Protein AF-A0A3N4V236-F1 (afdb_monomer_lite)

pLDDT: mean 78.36, std 17.35, range [35.84, 97.94]

Foldseek 3Di:
DPDQAFDFLLRVQLVQLQQQFQFRDSLLSSLLSQQLLQLLQLLAAKEFPLCLDDVVRCCVVPVPDDPVRDDRIDGFHAAAEEEAAPLQRNVSSLVSSVLLLVLLCVVPVVLVLSSQQEDEEEACLLQLVQQPDDDPVVVVVNCPPQPVVNVVCLVVSSHHYDYYDYPVSCLVRLLVCLQRDPSVLRHQYRYDPDPTGDGNPHHPDHDDPVSSVVSNVSSCSSPVPHYDYAAEDPLLSVVLVVVLVVQQVVQVPQHRPPNRSSLSVQLVSSLQSSQCSHPVRHRYRDNVSSVSSSVSSVVVVVSSCSSSVVDDD

Radius of gyration: 18.9 Å; chains: 1; bounding box: 52×41×45 Å

Structure (mmCIF, N/CA/C/O backbone):
data_AF-A0A3N4V236-F1
#
_entry.id   AF-A0A3N4V236-F1
#
loop_
_atom_site.group_PDB
_atom_site.id
_atom_site.type_symbol
_atom_site.label_atom_id
_atom_site.label_alt_id
_atom_site.label_comp_id
_atom_site.label_asym_id
_atom_site.label_entity_id
_atom_site.label_seq_id
_atom_site.pdbx_PDB_ins_code
_atom_site.Cartn_x
_atom_site.Cartn_y
_atom_site.Cartn_z
_atom_site.occupancy
_atom_site.B_iso_or_equiv
_atom_site.auth_seq_id
_atom_site.auth_comp_id
_atom_site.auth_asym_id
_atom_site.auth_atom_id
_atom_site.pdbx_PDB_model_num
ATOM 1 N N . MET A 1 1 ? -3.306 -7.776 -21.537 1.00 42.09 1 MET A N 1
ATOM 2 C CA . MET A 1 1 ? -3.467 -8.014 -20.085 1.00 42.09 1 MET A CA 1
ATOM 3 C C . MET A 1 1 ? -4.823 -7.475 -19.676 1.00 42.09 1 MET A C 1
ATOM 5 O O . MET A 1 1 ? -5.144 -6.369 -20.093 1.00 42.09 1 MET A O 1
ATOM 9 N N . ASN A 1 2 ? -5.623 -8.254 -18.942 1.00 44.12 2 ASN A N 1
ATOM 10 C CA . ASN A 1 2 ? -6.895 -7.775 -18.392 1.00 44.12 2 ASN A CA 1
ATOM 11 C C . ASN A 1 2 ? -6.640 -6.591 -17.450 1.00 44.12 2 ASN A C 1
ATOM 13 O O . ASN A 1 2 ? -5.588 -6.527 -16.811 1.00 44.12 2 ASN A O 1
ATOM 17 N N . ALA A 1 3 ? -7.581 -5.650 -17.380 1.00 63.75 3 ALA A N 1
ATOM 18 C CA . ALA A 1 3 ? -7.504 -4.555 -16.426 1.00 63.75 3 ALA A CA 1
ATOM 19 C C . ALA A 1 3 ? -7.540 -5.134 -15.001 1.00 63.75 3 ALA A C 1
ATOM 21 O O . ALA A 1 3 ? -8.507 -5.786 -14.610 1.00 63.75 3 ALA A O 1
ATOM 22 N N . ILE A 1 4 ? -6.450 -4.951 -14.254 1.00 74.69 4 ILE A N 1
ATOM 23 C CA . ILE A 1 4 ? -6.399 -5.280 -12.829 1.00 74.69 4 ILE A CA 1
ATOM 24 C C . ILE A 1 4 ? -7.215 -4.205 -12.110 1.00 74.69 4 ILE A C 1
ATOM 26 O O . ILE A 1 4 ? -6.973 -3.014 -12.306 1.00 74.69 4 ILE A O 1
ATOM 30 N N . HIS A 1 5 ? -8.180 -4.628 -11.298 1.00 85.88 5 HIS A N 1
ATOM 31 C CA . HIS A 1 5 ? -9.000 -3.744 -10.477 1.00 85.88 5 HIS A CA 1
ATOM 32 C C . HIS A 1 5 ? -8.836 -4.134 -9.011 1.00 85.88 5 HIS A C 1
ATOM 34 O O . HIS A 1 5 ? -9.089 -5.281 -8.639 1.00 85.88 5 HIS A O 1
ATOM 40 N N . LEU A 1 6 ? -8.412 -3.180 -8.181 1.00 91.50 6 LEU A N 1
ATOM 41 C CA . LEU A 1 6 ? -8.394 -3.360 -6.733 1.00 91.50 6 LEU A CA 1
ATOM 42 C C . LEU A 1 6 ? -9.833 -3.285 -6.201 1.00 91.50 6 LEU A C 1
ATOM 44 O O . LEU A 1 6 ? -10.579 -2.403 -6.628 1.00 91.50 6 LEU A O 1
ATOM 48 N N . PRO A 1 7 ? -10.251 -4.181 -5.296 1.00 94.81 7 PRO A N 1
ATOM 49 C CA . PRO A 1 7 ? -11.568 -4.106 -4.686 1.00 94.81 7 PRO A CA 1
ATOM 50 C C . PRO A 1 7 ? -11.545 -3.244 -3.408 1.00 94.81 7 PRO A C 1
ATOM 52 O O . PRO A 1 7 ? -10.484 -2.869 -2.902 1.00 94.81 7 PRO A O 1
ATOM 55 N N . GLY A 1 8 ? -12.731 -2.941 -2.874 1.00 95.31 8 GLY A N 1
ATOM 56 C CA . GLY A 1 8 ? -12.893 -2.215 -1.610 1.00 95.31 8 GLY A CA 1
ATOM 57 C C . GLY A 1 8 ? -12.296 -0.806 -1.625 1.00 95.31 8 GLY A C 1
ATOM 58 O O . GLY A 1 8 ? -12.213 -0.153 -2.667 1.00 95.31 8 GLY A O 1
ATOM 59 N N . LEU A 1 9 ? -11.844 -0.350 -0.455 1.00 97.25 9 LEU A N 1
ATOM 60 C CA . LEU A 1 9 ? -11.290 0.994 -0.283 1.00 97.25 9 LEU A CA 1
ATOM 61 C C . LEU A 1 9 ? -10.054 1.243 -1.164 1.00 97.25 9 LEU A C 1
ATOM 63 O O . LEU A 1 9 ? -9.881 2.344 -1.677 1.00 97.25 9 LEU A O 1
ATOM 67 N N . ALA A 1 10 ? -9.226 0.221 -1.401 1.00 96.69 10 ALA A N 1
ATOM 68 C CA . ALA A 1 10 ? -8.082 0.331 -2.306 1.00 96.69 10 ALA A CA 1
ATOM 69 C C . ALA A 1 10 ? -8.522 0.669 -3.745 1.00 96.69 10 ALA A C 1
ATOM 71 O O . ALA A 1 10 ? -7.902 1.501 -4.407 1.00 96.69 10 ALA A O 1
ATOM 72 N N . GLY A 1 11 ? -9.622 0.066 -4.207 1.00 96.25 11 GLY A N 1
ATOM 73 C CA . GLY A 1 11 ? -10.244 0.370 -5.496 1.00 96.25 11 GLY A CA 1
ATOM 74 C C . GLY A 1 11 ? -10.804 1.782 -5.582 1.00 96.25 11 GLY A C 1
ATOM 75 O O . GLY A 1 11 ? -10.583 2.469 -6.574 1.00 96.25 11 GLY A O 1
ATOM 76 N N . GLU A 1 12 ? -11.479 2.238 -4.531 1.00 96.75 12 GLU A N 1
ATOM 77 C CA . GLU A 1 12 ? -12.054 3.587 -4.467 1.00 96.75 12 GLU A CA 1
ATOM 78 C C . GLU A 1 12 ? -10.978 4.675 -4.472 1.00 96.75 12 GLU A C 1
ATOM 80 O O . GLU A 1 12 ? -11.109 5.670 -5.186 1.00 96.75 12 GLU A O 1
ATOM 85 N N . ILE A 1 13 ? -9.883 4.466 -3.734 1.00 97.38 13 ILE A N 1
ATOM 86 C CA . ILE A 1 13 ? -8.719 5.357 -3.776 1.00 97.38 13 ILE A CA 1
ATOM 87 C C . ILE A 1 13 ? -8.121 5.353 -5.185 1.00 97.38 13 ILE A C 1
ATOM 89 O O . ILE A 1 13 ? -7.904 6.419 -5.754 1.00 97.38 13 ILE A O 1
ATOM 93 N N . ALA A 1 14 ? -7.883 4.177 -5.776 1.00 96.25 14 ALA A N 1
ATOM 94 C CA . ALA A 1 14 ? -7.308 4.076 -7.116 1.00 96.25 14 ALA A CA 1
ATOM 95 C C . ALA A 1 14 ? -8.196 4.750 -8.172 1.00 96.25 14 ALA A C 1
ATOM 97 O O . ALA A 1 14 ? -7.694 5.449 -9.049 1.00 96.25 14 ALA A O 1
ATOM 98 N N . GLN A 1 15 ? -9.515 4.591 -8.078 1.00 95.00 15 GLN A N 1
ATOM 99 C CA . GLN A 1 15 ? -10.456 5.268 -8.960 1.00 95.00 15 GLN A CA 1
ATOM 100 C C . GLN A 1 15 ? -10.362 6.787 -8.799 1.00 95.00 15 GLN A C 1
ATOM 102 O O . GLN A 1 15 ? -10.192 7.488 -9.796 1.00 95.00 15 GLN A O 1
ATOM 107 N N . HIS A 1 16 ? -10.400 7.288 -7.562 1.00 95.38 16 HIS A N 1
ATOM 108 C CA . HIS A 1 16 ? -10.267 8.716 -7.295 1.00 95.38 16 HIS A CA 1
ATOM 109 C C . HIS A 1 16 ? -8.956 9.274 -7.865 1.00 95.38 16 HIS A C 1
ATOM 111 O O . HIS A 1 16 ? -8.977 10.235 -8.628 1.00 95.38 16 HIS A O 1
ATOM 117 N N . LEU A 1 17 ? -7.821 8.638 -7.565 1.00 95.38 17 LEU A N 1
ATOM 118 C CA . LEU A 1 17 ? -6.510 9.047 -8.077 1.00 95.38 17 LEU A CA 1
ATOM 119 C C . LEU A 1 17 ? -6.478 9.061 -9.611 1.00 95.38 17 LEU A C 1
ATOM 121 O O . LEU A 1 17 ? -5.956 9.998 -10.214 1.00 95.38 17 LEU A O 1
ATOM 125 N N . ASN A 1 18 ? -7.072 8.051 -10.249 1.00 93.44 18 ASN A N 1
ATOM 126 C CA . ASN A 1 18 ? -7.134 7.969 -11.702 1.00 93.44 18 ASN A CA 1
ATOM 127 C C . ASN A 1 18 ? -7.985 9.083 -12.325 1.00 93.44 18 ASN A C 1
ATOM 129 O O . ASN A 1 18 ? -7.644 9.548 -13.405 1.00 93.44 18 ASN A O 1
ATOM 133 N N . GLU A 1 19 ? -9.075 9.493 -11.676 1.00 92.19 19 GLU A N 1
ATOM 134 C CA . GLU A 1 19 ? -9.965 10.567 -12.141 1.00 92.19 19 GLU A CA 1
ATOM 135 C C . GLU A 1 19 ? -9.367 11.964 -11.919 1.00 92.19 19 GLU A C 1
ATOM 137 O O . GLU A 1 19 ? -9.602 12.865 -12.726 1.00 92.19 19 GLU A O 1
ATOM 142 N N . GLN A 1 20 ? -8.580 12.150 -10.852 1.00 91.06 20 GLN A N 1
ATOM 143 C CA . GLN A 1 20 ? -7.999 13.454 -10.514 1.00 91.06 20 GLN A CA 1
ATOM 144 C C . GLN A 1 20 ? -6.665 13.745 -11.192 1.00 91.06 20 GLN A C 1
ATOM 146 O O . GLN A 1 20 ? -6.314 14.917 -11.351 1.00 91.06 20 GLN A O 1
ATOM 151 N N . ALA A 1 21 ? -5.930 12.719 -11.622 1.00 90.50 21 ALA A N 1
ATOM 152 C CA . ALA A 1 21 ? -4.709 12.926 -12.386 1.00 90.50 21 ALA A CA 1
ATOM 153 C C . ALA A 1 21 ? -5.009 13.657 -13.712 1.00 90.50 21 ALA A C 1
ATOM 155 O O . ALA A 1 21 ? -6.036 13.404 -14.339 1.00 90.50 21 ALA A O 1
ATOM 156 N N . PRO A 1 22 ? -4.112 14.516 -14.229 1.00 89.06 22 PRO A N 1
ATOM 157 C CA . PRO A 1 22 ? -4.304 15.148 -15.541 1.00 89.06 22 PRO A CA 1
ATOM 158 C C . PRO A 1 22 ? -4.458 14.148 -16.697 1.00 89.06 22 PRO A C 1
ATOM 160 O O . PRO A 1 22 ? -5.093 14.443 -17.713 1.00 89.06 22 PRO A O 1
ATOM 163 N N . VAL A 1 23 ? -3.854 12.967 -16.548 1.00 88.69 23 VAL A N 1
ATOM 164 C CA . VAL A 1 23 ? -3.879 11.866 -17.511 1.00 88.69 23 VAL A CA 1
ATOM 165 C C . VAL A 1 23 ? -4.268 10.597 -16.767 1.00 88.69 23 VAL A C 1
ATOM 167 O O . VAL A 1 23 ? -3.614 10.239 -15.788 1.00 88.69 23 VAL A O 1
ATOM 170 N N . ALA A 1 24 ? -5.315 9.925 -17.242 1.00 85.44 24 ALA A N 1
ATOM 171 C CA . ALA A 1 24 ? -5.809 8.696 -16.646 1.00 85.44 24 ALA A CA 1
ATOM 172 C C . ALA A 1 24 ? -4.824 7.547 -16.890 1.00 85.44 24 ALA A C 1
ATOM 174 O O . ALA A 1 24 ? -4.635 7.102 -18.023 1.00 85.44 24 ALA A O 1
ATOM 175 N N . THR A 1 25 ? -4.234 7.030 -15.817 1.00 90.12 25 THR A N 1
ATOM 176 C CA . THR A 1 25 ? -3.355 5.861 -15.861 1.00 90.12 25 THR A CA 1
ATOM 177 C C . THR A 1 25 ? -3.742 4.912 -14.725 1.00 90.12 25 THR A C 1
ATOM 179 O O . THR A 1 25 ? -3.126 4.953 -13.654 1.00 90.12 25 THR A O 1
ATOM 182 N N . PRO A 1 26 ? -4.736 4.020 -14.934 1.00 90.06 26 PRO A N 1
ATOM 183 C CA . PRO A 1 26 ? -5.309 3.200 -13.862 1.00 90.06 26 PRO A CA 1
ATOM 184 C C . PRO A 1 26 ? -4.265 2.380 -13.103 1.00 90.06 26 PRO A C 1
ATOM 186 O O . PRO A 1 26 ? -4.339 2.225 -11.888 1.00 90.06 26 PRO A O 1
ATOM 189 N N . ARG A 1 27 ? -3.238 1.904 -13.816 1.00 88.81 27 ARG A N 1
ATOM 190 C CA . ARG A 1 27 ? -2.145 1.129 -13.228 1.00 88.81 27 ARG A CA 1
ATOM 191 C C . ARG A 1 27 ? -1.329 1.935 -12.218 1.00 88.81 27 ARG A C 1
ATOM 193 O O . ARG A 1 27 ? -1.063 1.434 -11.134 1.00 88.81 27 ARG A O 1
ATOM 200 N N . MET A 1 28 ? -1.004 3.186 -12.537 1.00 90.50 28 MET A N 1
ATOM 201 C CA . MET A 1 28 ? -0.286 4.085 -11.623 1.00 90.50 28 MET A CA 1
ATOM 202 C C . MET A 1 28 ? -1.146 4.452 -10.417 1.00 90.50 28 MET A C 1
ATOM 204 O O . MET A 1 28 ? -0.660 4.472 -9.289 1.00 90.50 28 MET A O 1
ATOM 208 N N . ALA A 1 29 ? -2.441 4.669 -10.649 1.00 94.00 29 ALA A N 1
ATOM 209 C CA . ALA A 1 29 ? -3.393 4.979 -9.594 1.00 94.00 29 ALA A CA 1
ATOM 210 C C . ALA A 1 29 ? -3.533 3.845 -8.566 1.00 94.00 29 ALA A C 1
ATOM 212 O O . ALA A 1 29 ? -3.605 4.114 -7.369 1.00 94.00 29 ALA A O 1
ATOM 213 N N . MET A 1 30 ? -3.478 2.580 -9.001 1.00 94.19 30 MET A N 1
ATOM 214 C CA . MET A 1 30 ? -3.391 1.438 -8.081 1.00 94.19 30 MET A CA 1
ATOM 215 C C . MET A 1 30 ? -2.129 1.484 -7.212 1.00 94.19 30 MET A C 1
ATOM 217 O O . MET A 1 30 ? -2.208 1.219 -6.016 1.00 94.19 30 MET A O 1
ATOM 221 N N . GLY A 1 31 ? -0.979 1.846 -7.789 1.00 93.75 31 GLY A N 1
ATOM 222 C CA . GLY A 1 31 ? 0.267 1.998 -7.036 1.00 93.75 31 GLY A CA 1
ATOM 223 C C . GLY A 1 31 ? 0.167 3.075 -5.952 1.00 93.75 31 GLY A C 1
ATOM 224 O O . GLY A 1 31 ? 0.498 2.817 -4.796 1.00 93.75 31 GLY A O 1
ATOM 225 N N . GLY A 1 32 ? -0.378 4.246 -6.294 1.00 95.31 32 GLY A N 1
ATOM 226 C CA . GLY A 1 32 ? -0.643 5.310 -5.319 1.00 95.31 32 GLY A CA 1
ATOM 227 C C . GLY A 1 32 ? -1.610 4.875 -4.211 1.00 95.31 32 GLY A C 1
ATOM 228 O O . GLY A 1 32 ? -1.369 5.153 -3.036 1.00 95.31 32 GLY A O 1
ATOM 229 N N . ALA A 1 33 ? -2.661 4.128 -4.562 1.00 96.88 33 ALA A N 1
ATOM 230 C CA . ALA A 1 33 ? -3.620 3.598 -3.596 1.00 96.88 33 ALA A CA 1
ATOM 231 C C . ALA A 1 33 ? -2.988 2.607 -2.610 1.00 96.88 33 ALA A C 1
ATOM 233 O O . ALA A 1 33 ? -3.259 2.684 -1.413 1.00 96.88 33 ALA A O 1
ATOM 234 N N . ILE A 1 34 ? -2.128 1.706 -3.094 1.00 96.25 34 ILE A N 1
ATOM 235 C CA . ILE A 1 34 ? -1.416 0.731 -2.256 1.00 96.25 34 ILE A CA 1
ATOM 236 C C . ILE A 1 34 ? -0.458 1.427 -1.296 1.00 96.25 34 ILE A C 1
ATOM 238 O O . ILE A 1 34 ? -0.454 1.084 -0.117 1.00 96.25 34 ILE A O 1
ATOM 242 N N . ALA A 1 35 ? 0.309 2.413 -1.767 1.00 94.75 35 ALA A N 1
ATOM 243 C CA . ALA A 1 35 ? 1.239 3.149 -0.914 1.00 94.75 35 ALA A CA 1
ATOM 244 C C . ALA A 1 35 ? 0.503 3.916 0.198 1.00 94.75 35 ALA A C 1
ATOM 246 O O . ALA A 1 35 ? 0.858 3.808 1.373 1.00 94.75 35 ALA A O 1
ATOM 247 N N . LEU A 1 36 ? -0.568 4.638 -0.160 1.00 95.69 36 LEU A N 1
ATOM 248 C CA . LEU A 1 36 ? -1.389 5.377 0.800 1.00 95.69 36 LEU A CA 1
ATOM 249 C C . LEU A 1 36 ? -2.030 4.450 1.832 1.00 95.69 36 LEU A C 1
ATOM 251 O O . LEU A 1 36 ? -1.912 4.676 3.036 1.00 95.69 36 LEU A O 1
ATOM 255 N N . LEU A 1 37 ? -2.706 3.400 1.365 1.00 95.62 37 LEU A N 1
ATOM 256 C CA . LEU A 1 37 ? -3.402 2.483 2.254 1.00 95.62 37 LEU A CA 1
ATOM 257 C C . LEU A 1 37 ? -2.407 1.699 3.118 1.00 95.62 37 LEU A C 1
ATOM 259 O O . LEU A 1 37 ? -2.628 1.564 4.315 1.00 95.62 37 LEU A O 1
ATOM 263 N N . GLY A 1 38 ? -1.275 1.266 2.558 1.00 93.56 38 GLY A N 1
ATOM 264 C CA . GLY A 1 38 ? -0.200 0.598 3.292 1.00 93.56 38 GLY A CA 1
ATOM 265 C C . GLY A 1 38 ? 0.353 1.433 4.447 1.00 93.56 38 GLY A C 1
ATOM 266 O O . GLY A 1 38 ? 0.550 0.901 5.539 1.00 93.56 38 GLY A O 1
ATOM 267 N N . ALA A 1 39 ? 0.516 2.744 4.255 1.00 90.62 39 ALA A N 1
ATOM 268 C CA . ALA A 1 39 ? 0.963 3.644 5.317 1.00 90.62 39 ALA A CA 1
ATOM 269 C C . ALA A 1 39 ? -0.034 3.744 6.485 1.00 90.62 39 ALA A C 1
ATOM 271 O O . ALA A 1 39 ? 0.383 3.778 7.644 1.00 90.62 39 ALA A O 1
ATOM 272 N N . ILE A 1 40 ? -1.340 3.737 6.196 1.00 92.31 40 ILE A N 1
ATOM 273 C CA . ILE A 1 40 ? -2.400 3.732 7.218 1.00 92.31 40 ILE A CA 1
ATOM 274 C C . ILE A 1 40 ? -2.460 2.373 7.921 1.00 92.31 40 ILE A C 1
ATOM 276 O O . ILE A 1 40 ? -2.461 2.294 9.151 1.00 92.31 40 ILE A O 1
ATOM 280 N N . VAL A 1 41 ? -2.461 1.291 7.143 1.00 91.88 41 VAL A N 1
ATOM 281 C CA . VAL A 1 41 ? -2.628 -0.075 7.646 1.00 91.88 41 VAL A CA 1
ATOM 282 C C . VAL A 1 41 ? -1.443 -0.519 8.515 1.00 91.88 41 VAL A C 1
ATOM 284 O O . VAL A 1 41 ? -1.636 -1.190 9.529 1.00 91.88 41 VAL A O 1
ATOM 287 N N . GLY A 1 42 ? -0.220 -0.077 8.224 1.00 86.56 42 GLY A N 1
ATOM 288 C CA . GLY A 1 42 ? 0.951 -0.428 9.036 1.00 86.56 42 GLY A CA 1
ATOM 289 C C . GLY A 1 42 ? 0.906 0.040 10.495 1.00 86.56 42 GLY A C 1
ATOM 290 O O . GLY A 1 42 ? 1.699 -0.418 11.325 1.00 86.56 42 GLY A O 1
ATOM 291 N N . ALA A 1 43 ? -0.012 0.944 10.847 1.00 85.12 43 ALA A N 1
ATOM 292 C CA . ALA A 1 43 ? -0.224 1.365 12.228 1.00 85.12 43 ALA A CA 1
ATOM 293 C C . ALA A 1 43 ? -1.153 0.423 13.015 1.00 85.12 43 ALA A C 1
ATOM 295 O O . ALA A 1 43 ? -0.918 0.228 14.207 1.00 85.12 43 ALA A O 1
ATOM 296 N N . GLY A 1 44 ? -2.117 -0.235 12.365 1.00 90.19 44 GLY A N 1
ATOM 297 C CA . GLY A 1 44 ? -3.199 -0.965 13.043 1.00 90.19 44 GLY A CA 1
ATOM 298 C C . GLY A 1 44 ? -3.239 -2.475 12.857 1.00 90.19 44 GLY A C 1
ATOM 299 O O . GLY A 1 44 ? -3.860 -3.161 13.663 1.00 90.19 44 GLY A O 1
ATOM 300 N N . TRP A 1 45 ? -2.596 -3.005 11.819 1.00 94.06 45 TRP A N 1
ATOM 301 C CA . TRP A 1 45 ? -2.754 -4.406 11.432 1.00 94.06 45 TRP A CA 1
ATOM 302 C C . TRP A 1 45 ? -1.417 -5.118 11.295 1.00 94.06 45 TRP A C 1
ATOM 304 O O . TRP A 1 45 ? -0.381 -4.498 11.042 1.00 94.06 45 TRP A O 1
ATOM 314 N N . GLU A 1 46 ? -1.463 -6.435 11.460 1.00 92.62 46 GLU A N 1
ATOM 315 C CA . GLU A 1 46 ? -0.304 -7.315 11.365 1.00 92.62 46 GLU A CA 1
ATOM 316 C C . GLU A 1 46 ? -0.635 -8.562 10.548 1.00 92.62 46 GLU A C 1
ATOM 318 O O . GLU A 1 46 ? -1.777 -9.020 10.499 1.00 92.62 46 GLU A O 1
ATOM 323 N N . LEU A 1 47 ? 0.384 -9.112 9.901 1.00 89.94 47 LEU A N 1
ATOM 324 C CA . LEU A 1 47 ? 0.312 -10.360 9.152 1.00 89.94 47 LEU A CA 1
ATOM 325 C C . LEU A 1 47 ? 0.894 -11.502 9.987 1.00 89.94 47 LEU A C 1
ATOM 327 O O . LEU A 1 47 ? 1.932 -11.303 10.614 1.00 89.94 47 LEU A O 1
ATOM 331 N N . PRO A 1 48 ? 0.313 -12.710 9.958 1.00 84.25 48 PRO A N 1
ATOM 332 C CA . PRO A 1 48 ? 0.935 -13.874 10.571 1.00 84.25 48 PRO A CA 1
ATOM 333 C C . PRO A 1 48 ? 2.215 -14.260 9.821 1.00 84.25 48 PRO A C 1
ATOM 335 O O . PRO A 1 48 ? 2.286 -14.167 8.590 1.00 84.25 48 PRO A O 1
ATOM 338 N N . HIS A 1 49 ? 3.209 -14.769 10.550 1.00 76.69 49 HIS A N 1
ATOM 339 C CA . HIS A 1 49 ? 4.416 -15.339 9.956 1.00 76.69 49 HIS A CA 1
ATOM 340 C C . HIS A 1 49 ? 4.131 -16.704 9.295 1.00 76.69 49 HIS A C 1
ATOM 342 O O . HIS A 1 49 ? 4.445 -17.766 9.824 1.00 76.69 49 HIS A O 1
ATOM 348 N N . ILE A 1 50 ? 3.525 -16.702 8.105 1.00 66.00 50 ILE A N 1
ATOM 349 C CA . ILE A 1 50 ? 3.154 -17.918 7.354 1.00 66.00 50 ILE A CA 1
ATOM 350 C C . ILE A 1 50 ? 4.286 -18.475 6.473 1.00 66.00 50 ILE A C 1
ATOM 352 O O 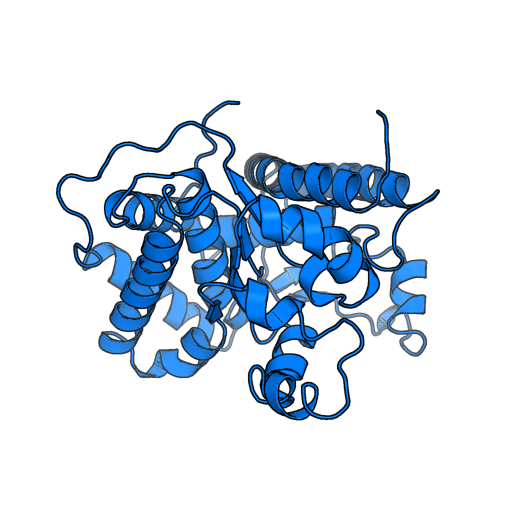. ILE A 1 50 ? 4.096 -18.733 5.286 1.00 66.00 50 ILE A O 1
ATOM 356 N N . GLY A 1 51 ? 5.463 -18.709 7.060 1.00 58.62 51 GLY A N 1
ATOM 357 C CA . GLY A 1 51 ? 6.623 -19.259 6.338 1.00 58.62 51 GLY A CA 1
ATOM 358 C C . GLY A 1 51 ? 7.389 -18.217 5.521 1.00 58.62 51 GLY A C 1
ATOM 359 O O . GLY A 1 51 ? 7.960 -18.550 4.490 1.00 58.62 51 GLY A O 1
ATOM 360 N N . LEU A 1 52 ? 7.384 -16.966 5.989 1.00 53.09 52 LEU A N 1
ATOM 361 C CA . LEU A 1 52 ? 7.974 -15.799 5.320 1.00 53.09 52 LEU A CA 1
ATOM 362 C C . LEU A 1 52 ? 9.497 -15.801 5.211 1.00 53.09 52 LEU A C 1
ATOM 364 O O . LEU A 1 52 ? 10.048 -14.997 4.472 1.00 53.09 52 LEU A O 1
ATOM 368 N N . PHE A 1 53 ? 10.160 -16.733 5.883 1.00 51.91 53 PHE A N 1
ATOM 369 C CA . PHE A 1 53 ? 11.573 -16.998 5.703 1.00 51.91 53 PHE A CA 1
ATOM 370 C C . PHE A 1 53 ? 11.795 -18.498 5.909 1.00 51.91 53 PHE A C 1
ATOM 372 O O . PHE A 1 53 ? 11.326 -19.039 6.917 1.00 51.91 53 PHE A O 1
ATOM 379 N N . PRO A 1 54 ? 12.505 -19.208 5.016 1.00 53.00 54 PRO A N 1
ATOM 380 C CA . PRO A 1 54 ? 13.119 -20.459 5.433 1.00 53.00 54 PRO A CA 1
ATOM 381 C C . PRO A 1 54 ? 14.015 -20.160 6.647 1.00 53.00 54 PRO A C 1
ATOM 383 O O . PRO A 1 54 ? 14.636 -19.100 6.707 1.00 53.00 54 PRO A O 1
ATOM 386 N N . GLU A 1 55 ? 14.085 -21.063 7.628 1.00 51.09 55 GLU A N 1
ATOM 387 C CA . GLU A 1 55 ? 14.882 -20.875 8.859 1.00 51.09 55 GLU A CA 1
ATOM 388 C C . GLU A 1 55 ? 16.328 -20.430 8.549 1.00 51.09 55 GLU A C 1
ATOM 390 O O . GLU A 1 55 ? 16.924 -19.634 9.271 1.00 51.09 55 GLU A O 1
ATOM 395 N N . SER A 1 56 ? 16.864 -20.868 7.406 1.00 49.78 56 SER A N 1
ATOM 396 C CA . SER A 1 56 ? 18.162 -20.461 6.863 1.00 49.78 56 SER A CA 1
ATOM 397 C C . SER A 1 56 ? 18.276 -18.971 6.507 1.00 49.78 56 SER A C 1
ATOM 399 O O . SER A 1 56 ? 19.353 -18.403 6.676 1.00 49.78 56 SER A O 1
ATOM 401 N N . ALA A 1 57 ? 17.207 -18.327 6.033 1.00 49.09 57 ALA A N 1
ATOM 402 C CA . ALA A 1 57 ? 17.169 -16.892 5.757 1.00 49.09 57 ALA A CA 1
ATOM 403 C C . ALA A 1 57 ? 17.035 -16.080 7.055 1.00 49.09 57 ALA A C 1
ATOM 405 O O . ALA A 1 57 ? 17.740 -15.085 7.220 1.00 49.09 57 ALA A O 1
ATOM 406 N N . VAL A 1 58 ? 16.233 -16.550 8.024 1.00 52.44 58 VAL A N 1
ATOM 407 C CA . VAL A 1 58 ? 16.143 -15.900 9.348 1.00 52.44 58 VAL A CA 1
ATOM 408 C C . VAL A 1 58 ? 17.485 -15.954 10.070 1.00 52.44 58 VAL A C 1
ATOM 410 O O . VAL A 1 58 ? 17.957 -14.929 10.548 1.00 52.44 58 VAL A O 1
ATOM 413 N N . ARG A 1 59 ? 18.164 -17.109 10.062 1.00 53.72 59 ARG A N 1
ATOM 414 C CA . ARG A 1 59 ? 19.503 -17.263 10.654 1.00 53.72 59 ARG A CA 1
ATOM 415 C C . ARG A 1 59 ? 20.577 -16.391 9.993 1.00 53.72 59 ARG A C 1
ATOM 417 O O . ARG A 1 59 ? 21.601 -16.154 10.620 1.00 53.72 59 ARG A O 1
ATOM 424 N N . ARG A 1 60 ? 20.390 -15.909 8.755 1.00 51.94 60 ARG A N 1
ATOM 425 C CA . ARG A 1 60 ? 21.317 -14.940 8.131 1.00 51.94 60 ARG A CA 1
ATOM 426 C C . ARG A 1 60 ? 21.091 -13.515 8.628 1.00 51.94 60 ARG A C 1
ATOM 428 O O . ARG A 1 60 ? 22.063 -12.793 8.816 1.00 51.94 60 ARG A O 1
ATOM 435 N N . VAL A 1 61 ? 19.831 -13.110 8.800 1.00 42.94 61 VAL A N 1
ATOM 436 C CA . VAL A 1 61 ? 19.458 -11.722 9.135 1.00 42.94 61 VAL A CA 1
ATOM 437 C C . VAL A 1 61 ? 19.439 -11.493 10.647 1.00 42.94 61 VAL A C 1
ATOM 439 O O . VAL A 1 61 ? 19.853 -10.441 11.124 1.00 42.94 61 VAL A O 1
ATOM 442 N N . LEU A 1 62 ? 19.007 -12.495 11.411 1.00 52.00 62 LEU A N 1
ATOM 443 C CA . LEU A 1 62 ? 18.922 -12.482 12.869 1.00 52.00 62 LEU A CA 1
ATOM 444 C C . LEU A 1 62 ? 19.672 -13.701 13.439 1.00 52.00 62 LEU A C 1
ATOM 446 O O . LEU A 1 62 ? 19.061 -14.560 14.075 1.00 52.00 62 LEU A O 1
ATOM 450 N N . PRO A 1 63 ? 21.002 -13.801 13.230 1.00 55.31 63 PRO A N 1
ATOM 451 C CA . PRO A 1 63 ? 21.802 -14.978 13.597 1.00 55.31 63 PRO A CA 1
ATOM 452 C C . PRO A 1 63 ? 21.836 -15.277 15.102 1.00 55.31 63 PRO A C 1
ATOM 454 O O . PRO A 1 63 ? 22.339 -16.322 15.505 1.00 55.31 63 PRO A O 1
ATOM 457 N N . HIS A 1 64 ? 21.352 -14.348 15.927 1.00 64.75 64 HIS A N 1
ATOM 458 C CA . HIS A 1 64 ? 21.395 -14.409 17.386 1.00 64.75 64 HIS A CA 1
ATOM 459 C C . HIS A 1 64 ? 20.053 -14.762 18.034 1.00 64.75 64 HIS A C 1
ATOM 461 O O . HIS A 1 64 ? 20.009 -14.883 19.254 1.00 64.75 64 HIS A O 1
ATOM 467 N N . LEU A 1 65 ? 18.971 -14.868 17.257 1.00 56.41 65 LEU A N 1
ATOM 468 C CA . LEU A 1 65 ? 17.658 -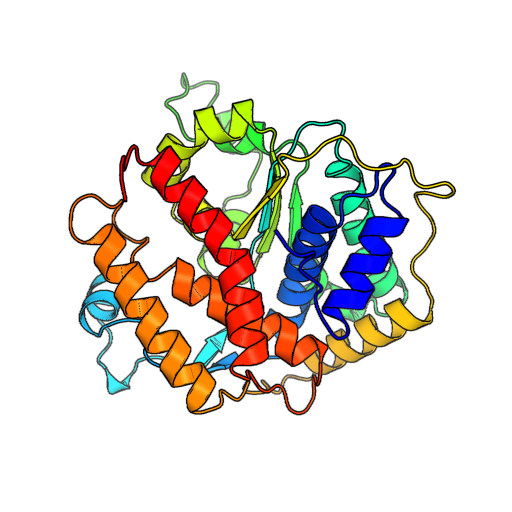15.237 17.781 1.00 56.41 65 LEU A CA 1
ATOM 469 C C . LEU A 1 65 ? 17.450 -16.745 17.662 1.00 56.41 65 LEU A C 1
ATOM 471 O O . LEU A 1 65 ? 17.691 -17.328 16.601 1.00 56.41 65 LEU A O 1
ATOM 475 N N . GLU A 1 66 ? 16.972 -17.354 18.743 1.00 64.56 66 GLU A N 1
ATOM 476 C CA . GLU A 1 66 ? 16.493 -18.732 18.714 1.00 64.56 66 GLU A CA 1
ATOM 477 C C . GLU A 1 66 ? 15.111 -18.791 18.029 1.00 64.56 66 GLU A C 1
ATOM 479 O O . GLU A 1 66 ? 14.364 -17.808 18.067 1.00 64.56 66 GLU A O 1
ATOM 484 N N . PRO A 1 67 ? 14.743 -19.910 17.375 1.00 61.56 67 PRO A N 1
ATOM 485 C CA . PRO A 1 67 ? 13.489 -20.024 16.625 1.00 61.56 67 PRO A CA 1
ATOM 486 C C . PRO A 1 67 ? 12.220 -19.695 17.423 1.00 61.56 67 PRO A C 1
ATOM 488 O O . PRO A 1 67 ? 11.260 -19.156 16.872 1.00 61.56 67 PRO A O 1
ATOM 491 N N . GLU A 1 68 ? 12.210 -20.012 18.714 1.00 65.56 68 GLU A N 1
ATOM 492 C CA . GLU A 1 68 ? 11.144 -19.690 19.666 1.00 65.56 68 GLU A CA 1
ATOM 493 C C . GLU A 1 68 ? 10.973 -18.189 19.944 1.00 65.56 68 GLU A C 1
ATOM 495 O O . GLU A 1 68 ? 9.881 -17.771 20.331 1.00 65.56 68 GLU A O 1
ATOM 500 N N . ASP A 1 69 ? 12.012 -17.387 19.708 1.00 68.88 69 ASP A N 1
ATOM 501 C CA . ASP A 1 69 ? 12.011 -15.935 19.904 1.00 68.88 69 ASP A CA 1
ATOM 502 C C . ASP A 1 69 ? 11.687 -15.172 18.610 1.00 68.88 69 ASP A C 1
ATOM 504 O O . ASP A 1 69 ? 11.655 -13.935 18.594 1.00 68.88 69 ASP A O 1
ATOM 508 N N . PHE A 1 70 ? 11.445 -15.881 17.503 1.00 65.56 70 PHE A N 1
ATOM 509 C CA . PHE A 1 70 ? 11.045 -15.235 16.263 1.00 65.56 70 PHE A CA 1
ATOM 510 C C . PHE A 1 70 ? 9.666 -14.587 16.414 1.00 65.56 70 PHE A C 1
ATOM 512 O O . PHE A 1 70 ? 8.748 -15.184 16.989 1.00 65.56 70 PHE A O 1
ATOM 519 N N . PRO A 1 71 ? 9.481 -13.369 15.870 1.00 68.50 71 PRO A N 1
ATOM 520 C CA . PRO A 1 71 ? 8.170 -12.749 15.858 1.00 68.50 71 PRO A CA 1
ATOM 521 C C . PRO A 1 71 ? 7.155 -13.690 15.197 1.00 68.50 71 PRO A C 1
ATOM 523 O O . PRO A 1 71 ? 7.449 -14.380 14.221 1.00 68.50 71 PRO A O 1
ATOM 526 N N . THR A 1 72 ? 5.946 -13.746 15.758 1.00 74.88 72 THR A N 1
ATOM 527 C CA . THR A 1 72 ? 4.834 -14.564 15.236 1.00 74.88 72 THR A CA 1
ATOM 528 C C . THR A 1 72 ? 3.954 -13.782 14.264 1.00 74.88 72 THR A C 1
ATOM 530 O O . THR A 1 72 ? 3.225 -14.374 13.460 1.00 74.88 72 THR A O 1
ATOM 533 N N . THR A 1 73 ? 4.091 -12.453 14.269 1.00 84.81 73 THR A N 1
ATOM 534 C CA . THR A 1 73 ? 3.485 -11.528 13.316 1.00 84.81 73 THR A CA 1
ATOM 535 C C . THR A 1 73 ? 4.494 -10.516 12.760 1.00 84.81 73 THR A C 1
ATOM 537 O O . THR A 1 73 ? 5.524 -10.246 13.371 1.00 84.81 73 THR A O 1
ATOM 540 N N . GLN A 1 74 ? 4.186 -9.931 11.601 1.00 81.94 74 GLN A N 1
ATOM 541 C CA . GLN A 1 74 ? 4.971 -8.868 10.969 1.00 81.94 74 GLN A CA 1
ATOM 542 C C . GLN A 1 74 ? 4.100 -7.640 10.666 1.00 81.94 74 GLN A C 1
ATOM 544 O O . GLN A 1 74 ? 2.898 -7.787 10.401 1.00 81.94 74 GLN A O 1
ATOM 549 N N . PRO A 1 75 ? 4.684 -6.428 10.642 1.00 84.00 75 PRO A N 1
ATOM 550 C CA . PRO A 1 75 ? 3.960 -5.233 10.238 1.00 84.00 75 PRO A CA 1
ATOM 551 C C . PRO A 1 75 ? 3.535 -5.299 8.768 1.00 84.00 75 PRO A C 1
ATOM 553 O O . PRO A 1 75 ? 4.158 -5.966 7.931 1.00 84.00 75 PRO A O 1
ATOM 556 N N . ILE A 1 76 ? 2.465 -4.569 8.460 1.00 90.06 76 ILE A N 1
ATOM 557 C CA . ILE A 1 76 ? 1.957 -4.425 7.097 1.00 90.06 76 ILE A CA 1
ATOM 558 C C . ILE A 1 76 ? 2.445 -3.114 6.490 1.00 90.06 76 ILE A C 1
ATOM 560 O O . ILE A 1 76 ? 2.410 -2.070 7.136 1.00 90.06 76 ILE A O 1
ATOM 564 N N . GLY A 1 77 ? 2.849 -3.152 5.227 1.00 89.00 77 GLY A N 1
ATOM 565 C CA . GLY A 1 77 ? 3.061 -1.961 4.423 1.00 89.00 77 GLY A CA 1
ATOM 566 C C . GLY A 1 77 ? 3.917 -2.219 3.195 1.00 89.00 77 GLY A C 1
ATOM 567 O O . GLY A 1 77 ? 4.573 -3.254 3.070 1.00 89.00 77 GLY A O 1
ATOM 568 N N . GLN A 1 78 ? 3.863 -1.277 2.256 1.00 91.56 78 GLN A N 1
ATOM 569 C CA . GLN A 1 78 ? 4.468 -1.451 0.946 1.00 91.56 78 GLN A CA 1
ATOM 570 C C . GLN A 1 78 ? 4.896 -0.105 0.361 1.00 91.56 78 GLN A C 1
ATOM 572 O O . GLN A 1 78 ? 4.055 0.736 0.044 1.00 91.56 78 GLN A O 1
ATOM 577 N N . SER A 1 79 ? 6.205 0.070 0.175 1.00 88.88 79 SER A N 1
ATOM 578 C CA . SER A 1 79 ? 6.746 1.151 -0.654 1.00 88.88 79 SER A CA 1
ATOM 579 C C . SER A 1 79 ? 6.454 0.869 -2.126 1.00 88.88 79 SER A C 1
ATOM 581 O O . SER A 1 79 ? 6.471 -0.290 -2.549 1.00 88.88 79 SER A O 1
ATOM 583 N N . VAL A 1 80 ? 6.190 1.907 -2.914 1.00 91.50 80 VAL A N 1
ATOM 584 C CA . VAL A 1 80 ? 5.809 1.800 -4.325 1.00 91.50 80 VAL A CA 1
ATOM 585 C C . VAL A 1 80 ? 6.644 2.752 -5.176 1.00 91.50 80 VAL A C 1
ATOM 587 O O . VAL A 1 80 ? 6.790 3.930 -4.850 1.00 91.50 80 VAL A O 1
ATOM 590 N N . MET A 1 81 ? 7.132 2.241 -6.305 1.00 88.62 81 MET A N 1
ATOM 591 C CA . MET A 1 81 ? 7.796 3.023 -7.345 1.00 88.62 81 MET A CA 1
ATOM 592 C C . MET A 1 81 ? 6.938 3.026 -8.613 1.00 88.62 81 MET A C 1
ATOM 594 O O . MET A 1 81 ? 6.640 1.975 -9.184 1.00 88.62 81 MET A O 1
ATOM 598 N N . LEU A 1 82 ? 6.547 4.215 -9.062 1.00 90.62 82 LEU A N 1
ATOM 599 C CA . LEU A 1 82 ? 5.788 4.442 -10.287 1.00 90.62 82 LEU A CA 1
ATOM 600 C C . LEU A 1 82 ? 6.746 4.707 -11.456 1.00 90.62 82 LEU A C 1
ATOM 602 O O . LEU A 1 82 ? 7.490 5.685 -11.439 1.00 90.62 82 LEU A O 1
ATOM 606 N N . VAL A 1 83 ? 6.700 3.883 -12.505 1.00 88.00 83 VAL A N 1
ATOM 607 C CA . VAL A 1 83 ? 7.625 3.975 -13.652 1.00 88.00 83 VAL A CA 1
ATOM 608 C C . VAL A 1 83 ? 6.858 4.172 -14.958 1.00 88.00 83 VAL A C 1
ATOM 610 O O . VAL A 1 83 ? 6.144 3.286 -15.426 1.00 88.00 83 VAL A O 1
ATOM 613 N N . ALA A 1 84 ? 6.981 5.348 -15.568 1.00 86.25 84 ALA A N 1
ATOM 614 C CA . ALA A 1 84 ? 6.320 5.687 -16.834 1.00 86.25 84 ALA A CA 1
ATOM 615 C C . ALA A 1 84 ? 6.912 6.965 -17.426 1.00 86.25 84 ALA A C 1
ATOM 617 O O . ALA A 1 84 ? 7.557 7.729 -16.710 1.00 86.25 84 ALA A O 1
ATOM 618 N N . ASP A 1 85 ? 6.634 7.283 -18.689 1.00 83.44 85 ASP A N 1
ATOM 619 C CA . ASP A 1 85 ? 7.067 8.581 -19.226 1.00 83.44 85 ASP A CA 1
ATOM 620 C C . ASP A 1 85 ? 6.386 9.749 -18.489 1.00 83.44 85 ASP A C 1
ATOM 622 O O . ASP A 1 85 ? 5.290 9.579 -17.932 1.00 83.44 85 ASP A O 1
ATOM 626 N N . PRO A 1 86 ? 6.977 10.959 -18.494 1.00 77.44 86 PRO A N 1
ATOM 627 C CA . PRO A 1 86 ? 6.382 12.149 -17.876 1.00 77.44 86 PRO A CA 1
ATOM 628 C C . PRO A 1 86 ? 4.936 12.424 -18.323 1.00 77.44 86 PRO A C 1
ATOM 630 O O . PRO A 1 86 ? 4.121 12.932 -17.559 1.00 77.44 86 PRO A O 1
ATOM 633 N N . ALA A 1 87 ? 4.576 12.016 -19.542 1.00 78.62 87 ALA A N 1
ATOM 634 C CA . ALA A 1 87 ? 3.246 12.222 -20.104 1.00 78.62 87 ALA A CA 1
ATOM 635 C C . ALA A 1 87 ? 2.141 11.323 -19.507 1.00 78.62 87 ALA A C 1
ATOM 637 O O . ALA A 1 87 ? 0.981 11.507 -19.873 1.00 78.62 87 ALA A O 1
ATOM 638 N N . HIS A 1 88 ? 2.469 10.382 -18.615 1.00 82.06 88 HIS A N 1
ATOM 639 C CA . HIS A 1 88 ? 1.540 9.377 -18.076 1.00 82.06 88 HIS A CA 1
ATOM 640 C C . HIS A 1 88 ? 0.972 9.711 -16.687 1.00 82.06 88 HIS A C 1
ATOM 642 O O . HIS A 1 88 ? 0.455 8.832 -16.001 1.00 82.06 88 HIS A O 1
ATOM 648 N N . GLY A 1 89 ? 1.054 10.972 -16.256 1.00 81.12 89 GLY A N 1
ATOM 649 C CA . GLY A 1 89 ? 0.291 11.462 -15.101 1.00 81.12 89 GLY A CA 1
ATOM 650 C C . GLY A 1 89 ? 0.782 11.005 -13.723 1.00 81.12 89 GLY A C 1
ATOM 651 O O . GLY A 1 89 ? 0.064 11.218 -12.755 1.00 81.12 89 GLY A O 1
ATOM 652 N N . LYS A 1 90 ? 1.986 10.424 -13.611 1.00 86.19 90 LYS A N 1
ATOM 653 C CA . LYS A 1 90 ? 2.573 9.965 -12.335 1.00 86.19 90 LYS A CA 1
ATOM 654 C C . LYS A 1 90 ? 2.625 11.064 -11.262 1.00 86.19 90 LYS A C 1
ATOM 656 O O . LYS A 1 90 ? 2.123 10.842 -10.165 1.00 86.19 90 LYS A O 1
ATOM 661 N N . GLY A 1 91 ? 3.094 12.265 -11.617 1.00 85.75 91 GLY A N 1
ATOM 662 C CA . GLY A 1 91 ? 3.083 13.421 -10.715 1.00 85.75 91 GLY A CA 1
ATOM 663 C C . GLY A 1 91 ? 1.677 13.756 -10.209 1.00 85.75 91 GLY A C 1
ATOM 664 O O . GLY A 1 91 ? 1.490 13.963 -9.017 1.00 85.75 91 GLY A O 1
ATOM 665 N N . GLY A 1 92 ? 0.663 13.661 -11.076 1.00 89.31 92 GLY A N 1
ATOM 666 C CA . GLY A 1 92 ? -0.741 13.846 -10.693 1.00 89.31 92 GLY A CA 1
ATOM 667 C C . GLY A 1 92 ? -1.281 12.764 -9.751 1.00 89.31 92 GLY A C 1
ATOM 668 O O . GLY A 1 92 ? -2.155 13.045 -8.937 1.00 89.31 92 GLY A O 1
ATOM 669 N N . ILE A 1 93 ? -0.753 11.536 -9.816 1.00 93.69 93 ILE A N 1
ATOM 670 C CA . ILE A 1 93 ? -1.071 10.486 -8.836 1.00 93.69 93 ILE A CA 1
ATOM 671 C C . ILE A 1 93 ? -0.469 10.830 -7.473 1.00 93.69 93 ILE A C 1
ATOM 673 O O . ILE A 1 93 ? -1.162 10.709 -6.465 1.00 93.69 93 ILE A O 1
ATOM 677 N N . ILE A 1 94 ? 0.785 11.288 -7.438 1.00 91.88 94 ILE A N 1
ATOM 678 C CA . ILE A 1 94 ? 1.441 11.720 -6.197 1.00 91.88 94 ILE A CA 1
ATOM 679 C C . ILE A 1 94 ? 0.689 12.903 -5.574 1.00 91.88 94 ILE A C 1
ATOM 681 O O . ILE A 1 94 ? 0.317 12.832 -4.406 1.00 91.88 94 ILE A O 1
ATOM 685 N N . GLU A 1 95 ? 0.368 13.929 -6.365 1.00 91.50 95 GLU A N 1
ATOM 686 C CA . GLU A 1 95 ? -0.445 15.071 -5.925 1.00 91.50 95 GLU A CA 1
ATOM 687 C C . GLU A 1 95 ? -1.814 14.627 -5.384 1.00 91.50 95 GLU A C 1
ATOM 689 O O . GLU A 1 95 ? -2.287 15.135 -4.368 1.00 91.50 95 GLU A O 1
ATOM 694 N N . GLY A 1 96 ? -2.458 13.651 -6.033 1.00 93.88 96 GLY A N 1
ATOM 695 C CA . GLY A 1 96 ? -3.724 13.087 -5.568 1.00 93.88 96 GLY A CA 1
ATOM 696 C C . GLY A 1 96 ? -3.604 12.383 -4.212 1.00 93.88 96 GLY A C 1
ATOM 697 O O . GLY A 1 96 ? -4.477 12.535 -3.354 1.00 93.88 96 GLY A O 1
ATOM 698 N N . VAL A 1 97 ? -2.512 11.648 -3.983 1.00 95.25 97 VAL A N 1
ATOM 699 C CA . VAL A 1 97 ? -2.225 11.011 -2.687 1.00 95.25 97 VAL A CA 1
ATOM 700 C C . VAL A 1 97 ? -1.988 12.065 -1.605 1.00 95.25 97 VAL A C 1
ATOM 702 O O . VAL A 1 97 ? -2.554 11.962 -0.516 1.00 95.25 97 VAL A O 1
ATOM 705 N N . GLU A 1 98 ? -1.230 13.117 -1.909 1.00 92.62 98 GLU A N 1
ATOM 706 C CA . GLU A 1 98 ? -1.010 14.248 -1.000 1.00 92.62 98 GLU A CA 1
ATOM 707 C C . GLU A 1 98 ? -2.314 14.991 -0.681 1.00 92.62 98 GLU A C 1
ATOM 709 O O . GLU A 1 98 ? -2.554 15.369 0.468 1.00 92.62 98 GLU A O 1
ATOM 714 N N . ALA A 1 99 ? -3.207 15.147 -1.663 1.00 93.69 99 ALA A N 1
ATOM 715 C CA . ALA A 1 99 ? -4.518 15.754 -1.464 1.00 93.69 99 ALA A CA 1
ATOM 716 C C . ALA A 1 99 ? -5.415 14.914 -0.538 1.00 93.69 99 ALA A C 1
ATOM 718 O O . ALA A 1 99 ? -6.097 15.481 0.325 1.00 93.69 99 ALA A O 1
ATOM 719 N N . LEU A 1 100 ? -5.394 13.582 -0.674 1.00 95.62 100 LEU A N 1
ATOM 720 C CA . LEU A 1 100 ? -6.092 12.657 0.226 1.00 95.62 100 LEU A CA 1
ATOM 721 C C . LEU A 1 100 ? -5.524 12.715 1.648 1.00 95.62 100 LEU A C 1
ATOM 723 O O . LEU A 1 100 ? -6.297 12.862 2.594 1.00 95.62 100 LEU A O 1
ATOM 727 N N . LEU A 1 101 ? -4.196 12.678 1.805 1.00 92.81 101 LEU A N 1
ATOM 728 C CA . LEU A 1 101 ? -3.531 12.816 3.106 1.00 92.81 101 LEU A CA 1
ATOM 729 C C . LEU A 1 101 ? -3.843 14.159 3.765 1.00 92.81 101 LEU A C 1
ATOM 731 O O . LEU A 1 101 ? -4.231 14.208 4.929 1.00 92.81 101 LEU A O 1
ATOM 735 N N . GLY A 1 102 ? -3.738 15.258 3.019 1.00 92.69 102 GLY A N 1
ATOM 736 C CA . GLY A 1 102 ? -4.090 16.584 3.514 1.00 92.69 102 GLY A CA 1
ATOM 737 C C . GLY A 1 102 ? -5.571 16.690 3.887 1.00 92.69 102 GLY A C 1
ATOM 738 O O . GLY A 1 102 ? -5.915 17.352 4.864 1.00 92.69 102 GLY A O 1
ATOM 739 N N . GLY A 1 103 ? -6.457 16.028 3.138 1.00 93.75 103 GLY A N 1
ATOM 740 C CA . GLY A 1 103 ? -7.879 15.918 3.461 1.00 93.75 103 GLY A CA 1
ATOM 741 C C . GLY A 1 103 ? -8.129 15.166 4.766 1.00 93.75 103 GLY A C 1
ATOM 742 O O . GLY A 1 103 ? -8.855 15.673 5.622 1.00 93.75 103 GLY A O 1
ATOM 743 N N . LEU A 1 104 ? -7.481 14.012 4.940 1.00 93.50 104 LEU A N 1
ATOM 744 C CA . LEU A 1 104 ? -7.523 13.223 6.169 1.00 93.50 104 LEU A CA 1
ATOM 745 C C . LEU A 1 104 ? -7.030 14.044 7.364 1.00 93.50 104 LEU A C 1
ATOM 747 O O . LEU A 1 104 ? -7.748 14.158 8.349 1.00 93.50 104 LEU A O 1
ATOM 751 N N . LEU A 1 105 ? -5.872 14.699 7.252 1.00 92.12 105 LEU A N 1
ATOM 752 C CA . LEU A 1 105 ? -5.302 15.519 8.327 1.00 92.12 105 LEU A CA 1
ATOM 753 C C . LEU A 1 105 ? -6.182 16.713 8.706 1.00 92.12 105 LEU A C 1
ATOM 755 O O . LEU A 1 105 ? -6.230 17.093 9.872 1.00 92.12 105 LEU A O 1
ATOM 759 N N . ARG A 1 106 ? -6.905 17.305 7.746 1.00 93.06 106 ARG A N 1
ATOM 760 C CA . ARG A 1 106 ? -7.883 18.363 8.045 1.00 93.06 106 ARG A CA 1
ATOM 761 C C . ARG A 1 106 ? -9.084 17.839 8.830 1.00 93.06 106 ARG A C 1
ATOM 763 O O . ARG A 1 106 ? -9.589 18.559 9.685 1.00 93.06 106 ARG A O 1
ATOM 770 N N . GLN A 1 107 ? -9.554 16.626 8.536 1.00 91.88 107 GLN A N 1
ATOM 771 C CA . GLN A 1 107 ? -10.672 16.012 9.263 1.00 91.88 107 GLN A CA 1
ATOM 772 C C . GLN A 1 107 ? -10.243 15.412 10.608 1.00 91.88 107 GLN A C 1
ATOM 774 O O . GLN A 1 107 ? -11.024 15.425 11.557 1.00 91.88 107 GLN A O 1
ATOM 779 N N . ARG A 1 108 ? -9.016 14.891 10.682 1.00 90.94 108 ARG A N 1
ATOM 780 C CA . ARG A 1 108 ? -8.442 14.169 11.821 1.00 90.94 108 ARG A CA 1
ATOM 781 C C . ARG A 1 108 ? -6.978 14.566 12.057 1.00 90.94 108 ARG A C 1
ATOM 783 O O . ARG A 1 108 ? -6.069 13.834 11.657 1.00 90.94 108 ARG A O 1
ATOM 790 N N . PRO A 1 109 ? -6.709 15.726 12.680 1.00 90.50 109 PRO A N 1
ATOM 791 C CA . PRO A 1 109 ? -5.340 16.206 12.913 1.00 90.50 109 PRO A CA 1
ATOM 792 C C . PRO A 1 109 ? -4.485 15.277 13.792 1.00 90.50 109 PRO A C 1
ATOM 794 O O . PRO A 1 109 ? -3.260 15.251 13.679 1.00 90.50 109 PRO A O 1
ATOM 797 N N . ASP A 1 110 ? -5.131 14.491 14.651 1.00 87.31 110 ASP A N 1
ATOM 798 C CA . ASP A 1 110 ? -4.532 13.461 15.499 1.00 87.31 110 ASP A CA 1
ATOM 799 C C . ASP A 1 110 ? -3.873 12.327 14.693 1.00 87.31 110 ASP A C 1
ATOM 801 O O . ASP A 1 110 ? -2.873 11.766 15.133 1.00 87.31 110 ASP A O 1
ATOM 805 N N . THR A 1 111 ? -4.305 12.096 13.447 1.00 85.81 111 THR A N 1
ATOM 806 C CA . THR A 1 111 ? -3.720 11.095 12.529 1.00 85.81 111 THR A CA 1
ATOM 807 C C . THR A 1 111 ? -2.349 11.483 11.948 1.00 85.81 111 THR A C 1
ATOM 809 O O . THR A 1 111 ? -1.810 10.776 11.094 1.00 85.81 111 THR A O 1
ATOM 812 N N . SER A 1 112 ? -1.735 12.582 12.402 1.00 83.56 112 SER A N 1
ATOM 813 C CA . SER A 1 112 ? -0.438 13.072 11.900 1.00 83.56 112 SER A CA 1
ATOM 814 C C . SER A 1 112 ? 0.683 12.028 11.915 1.00 83.56 112 SER A C 1
ATOM 816 O O . SER A 1 112 ? 1.465 11.962 10.966 1.00 83.56 112 SER A O 1
ATOM 818 N N . ALA A 1 113 ? 0.724 11.162 12.931 1.00 83.00 113 ALA A N 1
ATOM 819 C CA . ALA A 1 113 ? 1.699 10.078 13.009 1.00 83.00 113 ALA A CA 1
ATOM 820 C C . ALA A 1 113 ? 1.544 9.068 11.861 1.00 83.00 113 ALA A C 1
ATOM 822 O O . ALA A 1 113 ? 2.546 8.549 11.383 1.00 83.00 113 ALA A O 1
ATOM 823 N N . ILE A 1 114 ? 0.317 8.822 11.384 1.00 82.44 114 ILE A N 1
ATOM 824 C CA . ILE A 1 114 ? 0.046 7.958 10.227 1.00 82.44 114 ILE A CA 1
ATOM 825 C C . ILE A 1 114 ? 0.515 8.630 8.938 1.00 82.44 114 ILE A C 1
ATOM 827 O O . ILE A 1 114 ? 1.200 8.003 8.135 1.00 82.44 114 ILE A O 1
ATOM 831 N N . ALA A 1 115 ? 0.195 9.912 8.749 1.00 78.44 115 ALA A N 1
ATOM 832 C CA . ALA A 1 115 ? 0.622 10.645 7.558 1.00 78.44 115 ALA A CA 1
ATOM 833 C C . ALA A 1 115 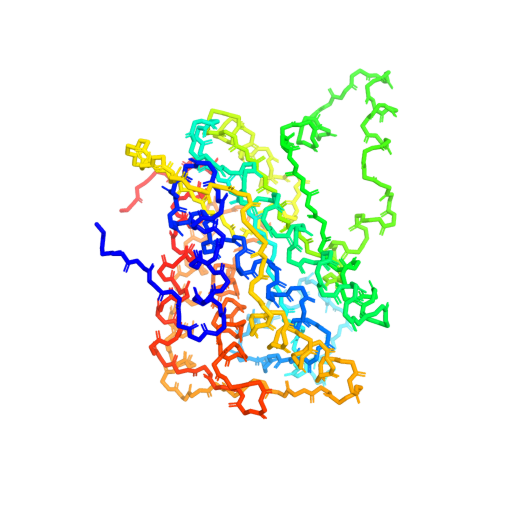? 2.155 10.709 7.437 1.00 78.44 115 ALA A C 1
ATOM 835 O O . ALA A 1 115 ? 2.696 10.609 6.342 1.00 78.44 115 ALA A O 1
ATOM 836 N N . GLN A 1 116 ? 2.869 10.782 8.564 1.00 82.44 116 GLN A N 1
ATOM 837 C CA . GLN A 1 116 ? 4.334 10.751 8.609 1.00 82.44 116 GLN A CA 1
ATOM 838 C C . GLN A 1 116 ? 4.952 9.389 8.253 1.00 82.44 116 GLN A C 1
ATOM 840 O O . GLN A 1 116 ? 6.181 9.281 8.235 1.00 82.44 116 GLN A O 1
ATOM 845 N N . ARG A 1 117 ? 4.143 8.351 7.999 1.00 85.88 117 ARG A N 1
ATOM 846 C CA . ARG A 1 117 ? 4.592 7.031 7.526 1.00 85.88 117 ARG A CA 1
ATOM 847 C C . ARG A 1 117 ? 4.635 6.920 6.008 1.00 85.88 117 ARG A C 1
ATOM 849 O O . ARG A 1 117 ? 5.079 5.887 5.525 1.00 85.88 117 ARG A O 1
ATOM 856 N N . LEU A 1 118 ? 4.203 7.936 5.259 1.00 86.75 118 LEU A N 1
ATOM 857 C CA . LEU A 1 118 ? 4.359 7.975 3.807 1.00 86.75 118 LEU A CA 1
ATOM 858 C C . LEU A 1 118 ? 5.205 9.178 3.404 1.00 86.75 118 LEU A C 1
ATOM 860 O O . LEU A 1 118 ? 4.876 10.315 3.733 1.00 86.75 118 LEU A O 1
ATOM 864 N N . LEU A 1 119 ? 6.275 8.923 2.660 1.00 84.12 119 LEU A N 1
ATOM 865 C CA . LEU A 1 119 ? 7.074 9.952 2.012 1.00 84.12 119 LEU A CA 1
ATOM 866 C C . LEU A 1 119 ? 6.841 9.884 0.501 1.00 84.12 119 LEU A C 1
ATOM 868 O O . LEU A 1 119 ? 7.120 8.872 -0.144 1.00 84.12 119 LEU A O 1
ATOM 872 N N . THR A 1 120 ? 6.312 10.970 -0.054 1.00 83.06 120 THR A N 1
ATOM 873 C CA . THR A 1 120 ? 6.115 11.148 -1.491 1.00 83.06 120 THR A CA 1
ATOM 874 C C . THR A 1 120 ? 7.348 11.788 -2.114 1.00 83.06 120 THR A C 1
ATOM 876 O O . THR A 1 120 ? 7.923 12.726 -1.561 1.00 83.06 120 THR A O 1
ATOM 879 N N . ILE A 1 121 ? 7.793 11.266 -3.257 1.00 77.50 121 ILE A N 1
ATOM 880 C CA . ILE A 1 121 ? 8.986 11.762 -3.945 1.00 77.50 121 ILE A CA 1
ATOM 881 C C . ILE A 1 121 ? 8.715 11.859 -5.443 1.00 77.50 121 ILE A C 1
ATOM 883 O O . ILE A 1 121 ? 8.589 10.850 -6.138 1.00 77.50 121 ILE A O 1
ATOM 887 N N . GLN A 1 122 ? 8.670 13.092 -5.939 1.00 70.62 122 GLN A N 1
ATOM 888 C CA . GLN A 1 122 ? 8.672 13.383 -7.371 1.00 70.62 122 GLN A CA 1
ATOM 889 C C . GLN A 1 122 ? 10.113 13.430 -7.896 1.00 70.62 122 GLN A C 1
ATOM 891 O O . GLN A 1 122 ? 11.016 13.857 -7.179 1.00 70.62 122 GLN A O 1
ATOM 896 N N . HIS A 1 123 ? 10.333 12.994 -9.140 1.00 63.81 123 HIS A N 1
ATOM 897 C CA . HIS A 1 123 ? 11.659 12.976 -9.781 1.00 63.81 123 HIS A CA 1
ATOM 898 C C . HIS A 1 123 ? 12.747 12.237 -8.980 1.00 63.81 123 HIS A C 1
ATOM 900 O O . HIS A 1 123 ? 13.813 12.778 -8.673 1.00 63.81 123 HIS A O 1
ATOM 906 N N . PHE A 1 124 ? 12.494 10.966 -8.669 1.00 56.84 124 PHE A N 1
ATOM 907 C CA . PHE A 1 124 ? 13.336 10.159 -7.785 1.00 56.84 124 PHE A CA 1
ATOM 908 C C . PHE A 1 124 ? 14.796 9.974 -8.266 1.00 56.84 124 PHE A C 1
ATOM 910 O O . PHE A 1 124 ? 15.685 9.680 -7.470 1.00 56.84 124 PHE A O 1
ATOM 917 N N . ASN A 1 125 ? 15.087 10.224 -9.544 1.00 53.19 125 ASN A N 1
ATOM 918 C CA . ASN A 1 125 ? 16.415 10.078 -10.160 1.00 53.19 125 ASN A CA 1
ATOM 919 C C . ASN A 1 125 ? 17.548 10.795 -9.393 1.00 53.19 125 ASN A C 1
ATOM 921 O O . ASN A 1 125 ? 18.694 10.354 -9.420 1.00 53.19 125 ASN A O 1
ATOM 925 N N . HIS A 1 126 ? 17.239 11.866 -8.656 1.00 45.38 126 HIS A N 1
ATOM 926 C CA . HIS A 1 126 ? 18.221 12.609 -7.860 1.00 45.38 126 HIS A CA 1
ATOM 927 C C . HIS A 1 126 ? 18.676 11.894 -6.573 1.00 45.38 126 HIS A C 1
ATOM 929 O O . HIS A 1 126 ? 19.765 12.175 -6.083 1.00 45.38 126 HIS A O 1
ATOM 935 N N . LEU A 1 127 ? 17.880 10.963 -6.037 1.00 43.06 127 LEU A N 1
ATOM 936 C CA . LEU A 1 127 ? 18.200 10.178 -4.830 1.00 43.06 127 LEU A CA 1
ATOM 937 C C . LEU A 1 127 ? 18.982 8.902 -5.116 1.00 43.06 127 LEU A C 1
ATOM 939 O O . LEU A 1 127 ? 19.531 8.284 -4.216 1.00 43.06 127 LEU A O 1
ATOM 943 N N . ALA A 1 128 ? 18.992 8.499 -6.373 1.00 42.88 128 ALA A N 1
ATOM 944 C CA . ALA A 1 128 ? 19.603 7.292 -6.885 1.00 42.88 128 ALA A CA 1
ATOM 945 C C . ALA A 1 128 ? 21.053 7.497 -7.324 1.00 42.88 128 ALA A C 1
ATOM 947 O O . ALA A 1 128 ? 21.918 6.667 -7.062 1.00 42.88 128 ALA A O 1
ATOM 948 N N . LEU A 1 129 ? 21.321 8.657 -7.927 1.00 37.75 129 LEU A N 1
ATOM 949 C CA . LEU A 1 129 ? 22.668 9.134 -8.252 1.00 37.75 129 LEU A CA 1
ATOM 950 C C . LEU A 1 129 ? 23.526 9.378 -6.992 1.00 37.75 129 LEU A C 1
ATOM 952 O O . LEU A 1 129 ? 24.727 9.582 -7.088 1.00 37.75 129 LEU A O 1
ATOM 956 N N . ALA A 1 130 ? 22.911 9.298 -5.811 1.00 40.91 130 ALA A N 1
ATOM 957 C CA . ALA A 1 130 ? 23.521 9.356 -4.488 1.00 40.91 130 ALA A CA 1
ATOM 958 C C . ALA A 1 130 ? 24.427 8.170 -4.113 1.00 40.91 130 ALA A C 1
ATOM 960 O O . ALA A 1 130 ? 25.119 8.237 -3.098 1.00 40.91 130 ALA A O 1
ATOM 961 N N . GLY A 1 131 ? 24.359 7.067 -4.863 1.00 44.94 131 GLY A N 1
ATOM 962 C CA . GLY A 1 131 ? 25.021 5.802 -4.533 1.00 44.94 131 GLY A CA 1
ATOM 963 C C . GLY A 1 131 ? 26.160 5.394 -5.468 1.00 44.94 131 GLY A C 1
ATOM 964 O O . GLY A 1 131 ? 26.687 4.300 -5.302 1.00 44.94 131 GLY A O 1
ATOM 965 N N . MET A 1 132 ? 26.541 6.227 -6.441 1.00 35.84 132 MET A N 1
ATOM 966 C CA . MET A 1 132 ? 27.696 5.971 -7.312 1.00 35.84 132 MET A CA 1
ATOM 967 C C . MET A 1 132 ? 28.781 7.011 -7.035 1.00 35.84 132 MET A C 1
ATOM 969 O O . MET A 1 132 ? 28.461 8.191 -6.929 1.00 35.84 132 MET A O 1
ATOM 973 N N . GLU A 1 133 ? 30.021 6.540 -6.838 1.00 42.03 133 GLU A N 1
ATOM 974 C CA . GLU A 1 133 ? 31.181 7.282 -6.308 1.00 42.03 133 GLU A CA 1
ATOM 975 C C . GLU A 1 133 ? 31.185 8.773 -6.683 1.00 42.03 133 GLU A C 1
ATOM 977 O O . GLU A 1 133 ? 31.460 9.114 -7.836 1.00 42.03 133 GLU A O 1
ATOM 982 N N . PRO A 1 134 ? 30.896 9.677 -5.731 1.00 37.09 134 PRO A N 1
ATOM 983 C CA . PRO A 1 134 ? 30.968 11.098 -5.997 1.00 37.09 134 PRO A CA 1
ATOM 984 C C . PRO A 1 134 ? 32.408 11.572 -5.795 1.00 37.09 134 PRO A C 1
ATOM 986 O O . PRO A 1 134 ? 33.090 11.143 -4.858 1.00 37.09 134 PRO A O 1
ATOM 989 N N . GLU A 1 135 ? 32.850 12.528 -6.612 1.00 43.53 135 GLU A N 1
ATOM 990 C CA . GLU A 1 135 ? 33.923 13.425 -6.182 1.00 43.53 135 GLU A CA 1
ATOM 991 C C . GLU A 1 135 ? 33.522 14.025 -4.811 1.00 43.53 135 GLU A C 1
ATOM 993 O O . GLU A 1 135 ? 32.330 14.250 -4.570 1.00 43.53 135 GLU A O 1
ATOM 998 N N . PRO A 1 136 ? 34.462 14.275 -3.879 1.00 41.59 136 PRO A N 1
ATOM 999 C CA . PRO A 1 136 ? 34.161 14.581 -2.472 1.00 41.59 136 PRO A CA 1
ATOM 1000 C C . PRO A 1 136 ? 33.153 15.723 -2.231 1.00 41.59 136 PRO A C 1
ATOM 1002 O O . PRO A 1 136 ? 32.528 15.779 -1.175 1.00 41.59 136 PRO A O 1
ATOM 1005 N N . GLU A 1 137 ? 32.972 16.611 -3.207 1.00 43.84 137 GLU A N 1
ATOM 1006 C CA . GLU A 1 137 ? 32.061 17.759 -3.174 1.00 43.84 137 GLU A CA 1
ATOM 1007 C C . GLU A 1 137 ? 30.577 17.382 -3.412 1.00 43.84 137 GLU A C 1
ATOM 1009 O O . GLU A 1 137 ? 29.676 18.090 -2.959 1.00 43.84 137 GLU A O 1
ATOM 1014 N N . ASP A 1 138 ? 30.295 16.237 -4.045 1.00 37.56 138 ASP A N 1
ATOM 1015 C CA . ASP A 1 138 ? 28.936 15.753 -4.339 1.00 37.56 138 ASP A CA 1
ATOM 1016 C C . ASP A 1 138 ? 28.342 14.895 -3.198 1.00 37.56 138 ASP A C 1
ATOM 1018 O O . ASP A 1 138 ? 27.119 14.814 -3.036 1.00 37.56 138 ASP A O 1
ATOM 1022 N N . VAL A 1 139 ? 29.196 14.333 -2.330 1.00 36.62 139 VAL A N 1
ATOM 1023 C CA . VAL A 1 139 ? 28.799 13.581 -1.120 1.00 36.62 139 VAL A CA 1
ATOM 1024 C C . VAL A 1 139 ? 28.007 14.466 -0.146 1.00 36.62 139 VAL A C 1
ATOM 1026 O O . VAL A 1 139 ? 27.009 14.022 0.430 1.00 36.62 139 VAL A O 1
ATOM 1029 N N . ASP A 1 140 ? 28.394 15.735 0.010 1.00 37.75 140 ASP A N 1
ATOM 1030 C CA . ASP A 1 140 ? 27.711 16.688 0.898 1.00 37.75 140 ASP A CA 1
ATOM 1031 C C . ASP A 1 140 ? 26.373 17.182 0.323 1.00 37.75 140 ASP A C 1
ATOM 1033 O O . ASP A 1 140 ? 25.452 17.522 1.072 1.00 37.75 140 ASP A O 1
ATOM 1037 N N . ARG A 1 141 ? 26.211 17.149 -1.006 1.00 37.53 141 ARG A N 1
ATOM 1038 C CA . ARG A 1 141 ? 24.961 17.510 -1.693 1.00 37.53 141 ARG A CA 1
ATOM 1039 C C . ARG A 1 141 ? 23.914 16.395 -1.605 1.00 37.53 141 ARG A C 1
ATOM 1041 O O . ARG A 1 141 ? 22.721 16.668 -1.481 1.00 37.53 141 ARG A O 1
ATOM 1048 N N . VAL A 1 142 ? 24.376 15.148 -1.607 1.00 36.50 142 VAL A N 1
ATOM 1049 C CA . VAL A 1 142 ? 23.574 13.922 -1.504 1.00 36.50 142 VAL A CA 1
ATOM 1050 C C . VAL A 1 142 ? 23.162 13.607 -0.060 1.00 36.50 142 VAL A C 1
ATOM 1052 O O . VAL A 1 142 ? 21.995 13.296 0.194 1.00 36.50 142 VAL A O 1
ATOM 1055 N N . ARG A 1 143 ? 24.070 13.774 0.914 1.00 35.91 143 ARG A N 1
ATOM 1056 C CA . ARG A 1 143 ? 23.773 13.632 2.358 1.00 35.91 143 ARG A CA 1
ATOM 1057 C C . ARG A 1 143 ? 22.698 14.608 2.866 1.00 35.91 143 ARG A C 1
ATOM 1059 O O . ARG A 1 143 ? 22.197 14.441 3.976 1.00 35.91 143 ARG A O 1
ATOM 1066 N N . GLY A 1 144 ? 22.325 15.606 2.062 1.00 40.25 144 GLY A N 1
ATOM 1067 C CA . GLY A 1 144 ? 21.278 16.581 2.362 1.00 40.25 144 GLY A CA 1
ATOM 1068 C C . GLY A 1 144 ? 19.845 16.182 1.980 1.00 40.25 144 GLY A C 1
ATOM 1069 O O . GLY A 1 144 ? 18.921 16.858 2.432 1.00 40.25 144 GLY A O 1
ATOM 1070 N N . ILE A 1 145 ? 19.621 15.129 1.175 1.00 46.97 145 ILE A N 1
ATOM 1071 C CA . ILE A 1 145 ? 18.287 14.864 0.585 1.00 46.97 145 ILE A CA 1
ATOM 1072 C C . ILE A 1 145 ? 17.453 13.873 1.418 1.00 46.97 145 ILE A C 1
ATOM 1074 O O . ILE A 1 145 ? 16.252 14.074 1.591 1.00 46.97 145 ILE A O 1
ATOM 1078 N N . VAL A 1 146 ? 18.074 12.858 2.026 1.00 48.59 146 VAL A N 1
ATOM 1079 C CA . VAL A 1 146 ? 17.418 11.976 3.010 1.00 48.59 146 VAL A CA 1
ATOM 1080 C C . VAL A 1 146 ? 18.211 12.070 4.296 1.00 48.59 146 VAL A C 1
ATOM 1082 O O . VAL A 1 146 ? 19.347 11.610 4.375 1.00 48.59 146 VAL A O 1
ATOM 1085 N N . LYS A 1 147 ? 17.627 12.702 5.315 1.00 56.81 147 LYS A N 1
ATOM 1086 C CA . LYS A 1 147 ? 18.257 12.765 6.638 1.00 56.81 147 LYS A CA 1
ATOM 1087 C C . LYS A 1 147 ? 18.503 11.328 7.125 1.00 56.81 147 LYS A C 1
ATOM 1089 O O . LYS A 1 147 ? 17.622 10.499 6.913 1.00 56.81 147 LYS A O 1
ATOM 1094 N N . PRO A 1 148 ? 19.612 11.025 7.823 1.00 56.81 148 PRO A N 1
ATOM 1095 C CA . PRO A 1 148 ? 19.886 9.675 8.335 1.00 56.81 148 PRO A CA 1
ATOM 1096 C C . PRO A 1 148 ? 18.690 9.042 9.067 1.00 56.81 148 PRO A C 1
ATOM 1098 O O . PRO A 1 148 ? 18.301 7.921 8.769 1.00 56.81 148 PRO A O 1
ATOM 1101 N N . ALA A 1 149 ? 17.985 9.831 9.885 1.00 63.16 149 ALA A N 1
ATOM 1102 C CA . ALA A 1 149 ? 16.770 9.399 10.578 1.00 63.16 149 ALA A CA 1
ATOM 1103 C C . ALA A 1 149 ? 15.607 8.983 9.650 1.00 63.16 149 ALA A C 1
ATOM 1105 O O . ALA A 1 149 ? 14.738 8.221 10.050 1.00 63.16 149 ALA A O 1
ATOM 1106 N N . THR A 1 150 ? 15.537 9.501 8.424 1.00 65.00 150 THR A N 1
ATOM 1107 C CA . THR A 1 150 ? 14.555 9.074 7.416 1.00 65.00 150 THR A CA 1
ATOM 1108 C C . THR A 1 150 ? 14.958 7.734 6.806 1.00 65.00 150 THR A C 1
ATOM 1110 O O . THR A 1 150 ? 14.087 6.908 6.564 1.00 65.00 150 THR A O 1
ATOM 1113 N N . PHE A 1 151 ? 16.255 7.497 6.602 1.00 64.31 151 PHE A N 1
ATOM 1114 C CA . PHE A 1 151 ? 16.772 6.229 6.091 1.00 64.31 151 PHE A CA 1
ATOM 1115 C C . PHE A 1 151 ? 16.578 5.088 7.098 1.00 64.31 151 PHE A C 1
ATOM 1117 O O . PHE A 1 151 ? 16.059 4.038 6.730 1.00 64.31 151 PHE A O 1
ATOM 1124 N N . ASP A 1 152 ? 16.874 5.326 8.379 1.00 65.88 152 ASP A N 1
ATOM 1125 C CA . ASP A 1 152 ? 16.644 4.347 9.453 1.00 65.88 152 ASP A CA 1
ATOM 1126 C C . ASP A 1 152 ? 15.169 3.924 9.520 1.00 65.88 152 ASP A C 1
ATOM 1128 O O . ASP A 1 152 ? 14.853 2.741 9.623 1.00 65.88 152 ASP A O 1
ATOM 1132 N N . ARG A 1 153 ? 14.259 4.891 9.346 1.00 69.06 153 ARG A N 1
ATOM 1133 C CA . ARG A 1 153 ? 12.812 4.645 9.316 1.00 69.06 153 ARG A CA 1
ATOM 1134 C C . ARG A 1 153 ? 12.327 3.869 8.088 1.00 69.06 153 ARG A C 1
ATOM 1136 O O . ARG A 1 153 ? 11.260 3.262 8.125 1.00 69.06 153 ARG A O 1
ATOM 1143 N N . LEU A 1 154 ? 13.060 3.923 6.975 1.00 67.00 154 LEU A N 1
ATOM 1144 C CA . LEU A 1 154 ? 12.775 3.077 5.813 1.00 67.00 154 LEU A CA 1
ATOM 1145 C C . LEU A 1 154 ? 13.217 1.639 6.078 1.00 67.00 154 LEU A C 1
ATOM 1147 O O . LEU A 1 154 ? 12.490 0.712 5.735 1.00 67.00 154 LEU A O 1
ATOM 1151 N N . LEU A 1 155 ? 14.379 1.458 6.711 1.00 65.25 155 LEU A N 1
ATOM 1152 C CA . LEU A 1 155 ? 14.907 0.136 7.050 1.00 65.25 155 LEU A CA 1
ATOM 1153 C C . LEU A 1 155 ? 14.075 -0.577 8.122 1.00 65.25 155 LEU A C 1
ATOM 1155 O O . LEU A 1 155 ? 13.891 -1.788 8.038 1.00 65.25 155 LEU A O 1
ATOM 1159 N N . ASP A 1 156 ? 13.557 0.154 9.112 1.00 68.00 156 ASP A N 1
ATOM 1160 C CA . ASP A 1 156 ? 12.732 -0.416 10.186 1.00 68.00 156 ASP A CA 1
ATOM 1161 C C . ASP A 1 156 ? 11.244 -0.598 9.811 1.00 68.00 156 ASP A C 1
ATOM 1163 O O . ASP A 1 156 ? 10.459 -1.135 10.597 1.00 68.00 156 ASP A O 1
ATOM 1167 N N . GLY A 1 157 ? 10.840 -0.169 8.607 1.00 69.75 157 GLY A N 1
ATOM 1168 C CA . GLY A 1 157 ? 9.468 -0.290 8.104 1.00 69.75 157 GLY A CA 1
ATOM 1169 C C . GLY A 1 157 ? 8.455 0.673 8.743 1.00 69.75 157 GLY A C 1
ATOM 1170 O O . GLY A 1 157 ? 7.241 0.494 8.590 1.00 69.75 157 GLY A O 1
ATOM 1171 N N . SER A 1 158 ? 8.911 1.701 9.466 1.00 75.69 158 SER A N 1
ATOM 1172 C CA . SER A 1 158 ? 8.061 2.770 10.013 1.00 75.69 158 SER A CA 1
ATOM 1173 C C . SER A 1 158 ? 7.776 3.900 9.013 1.00 75.69 158 SER A C 1
ATOM 1175 O O . SER A 1 158 ? 6.954 4.785 9.290 1.00 75.69 158 SER A O 1
ATOM 1177 N N . LEU A 1 159 ? 8.434 3.880 7.853 1.00 80.19 159 LEU A N 1
ATOM 1178 C CA . LEU A 1 159 ? 8.230 4.782 6.727 1.00 80.19 159 LEU A CA 1
ATOM 1179 C C . LEU A 1 159 ? 8.135 3.986 5.419 1.00 80.19 159 LEU A C 1
ATOM 1181 O O . LEU A 1 159 ? 8.905 3.064 5.174 1.00 80.19 159 LEU A O 1
ATOM 1185 N N . PHE A 1 160 ? 7.209 4.392 4.559 1.00 85.50 160 PHE A N 1
ATOM 1186 C CA . PHE A 1 160 ? 7.010 3.861 3.217 1.00 85.50 160 PHE A CA 1
ATOM 1187 C C . PHE A 1 160 ? 7.192 4.975 2.194 1.00 85.50 160 PHE A C 1
ATOM 1189 O O . PHE A 1 160 ? 6.946 6.146 2.495 1.00 85.50 160 PHE A O 1
ATO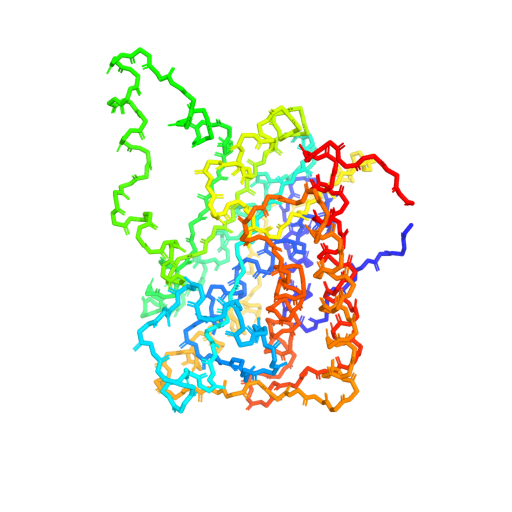M 1196 N N . LEU A 1 161 ? 7.599 4.614 0.978 1.00 85.69 161 LEU A N 1
ATOM 1197 C CA . LEU A 1 161 ? 7.725 5.570 -0.119 1.00 85.69 161 LEU A CA 1
ATOM 1198 C C . LEU A 1 161 ? 6.603 5.428 -1.138 1.00 85.69 161 LEU A C 1
ATOM 1200 O O . LEU A 1 161 ? 6.180 4.323 -1.473 1.00 85.69 161 LEU A O 1
ATOM 1204 N N . LEU A 1 162 ? 6.207 6.564 -1.698 1.00 90.62 162 LEU A N 1
ATOM 1205 C CA . LEU A 1 162 ? 5.592 6.641 -3.013 1.00 90.62 162 LEU A CA 1
ATOM 1206 C C . LEU A 1 162 ? 6.489 7.508 -3.893 1.00 90.62 162 LEU A C 1
ATOM 1208 O O . LEU A 1 162 ? 6.526 8.728 -3.739 1.00 90.62 162 LEU A O 1
ATOM 1212 N N . ALA A 1 163 ? 7.220 6.871 -4.796 1.00 86.62 163 ALA A N 1
ATOM 1213 C CA . ALA A 1 163 ? 8.186 7.535 -5.659 1.00 86.62 163 ALA A CA 1
ATOM 1214 C C . ALA A 1 163 ? 7.807 7.402 -7.137 1.00 86.62 163 ALA A C 1
ATOM 1216 O O . ALA A 1 163 ? 7.075 6.488 -7.519 1.00 86.62 163 ALA A O 1
ATOM 1217 N N . GLU A 1 164 ? 8.328 8.294 -7.980 1.00 87.12 164 GLU A N 1
ATOM 1218 C CA . GLU A 1 164 ? 8.234 8.169 -9.436 1.00 87.12 164 GLU A CA 1
ATOM 1219 C C . GLU A 1 164 ? 9.588 8.257 -10.152 1.00 87.12 164 GLU A C 1
ATOM 1221 O O . GLU A 1 164 ? 10.471 9.023 -9.765 1.00 87.12 164 GLU A O 1
ATOM 1226 N N . SER A 1 165 ? 9.712 7.523 -11.259 1.00 84.12 165 SER A N 1
ATOM 1227 C CA . SER A 1 165 ? 10.857 7.577 -12.174 1.00 84.12 165 SER A CA 1
ATOM 1228 C C . SER A 1 165 ? 10.414 7.436 -13.641 1.00 84.12 165 SER A C 1
ATOM 1230 O O . SER A 1 165 ? 9.259 7.100 -13.940 1.00 84.12 165 SER A O 1
ATOM 1232 N N . THR A 1 166 ? 11.312 7.754 -14.573 1.00 83.31 166 THR A N 1
ATOM 1233 C CA . THR A 1 166 ? 11.104 7.535 -16.012 1.00 83.31 166 THR A CA 1
ATOM 1234 C C . THR A 1 166 ? 11.635 6.157 -16.417 1.00 83.31 166 THR A C 1
ATOM 1236 O O . THR A 1 166 ? 12.469 5.611 -15.703 1.00 83.31 166 THR A O 1
ATOM 1239 N N . PRO A 1 167 ? 11.170 5.561 -17.529 1.00 83.00 167 PRO A N 1
ATOM 1240 C CA . PRO A 1 167 ? 11.684 4.282 -18.005 1.00 83.00 167 PRO A CA 1
ATOM 1241 C C . PRO A 1 167 ? 13.198 4.296 -18.219 1.00 83.00 167 PRO A C 1
ATOM 1243 O O . PRO A 1 167 ? 13.862 3.374 -17.767 1.00 83.00 167 PRO A O 1
ATOM 1246 N N . ASP A 1 168 ? 13.726 5.352 -18.843 1.00 80.31 168 ASP A N 1
ATOM 1247 C CA . ASP A 1 168 ? 15.148 5.459 -19.181 1.00 80.31 168 ASP A CA 1
ATOM 1248 C C . ASP A 1 168 ? 16.020 5.547 -17.924 1.00 80.31 168 ASP A C 1
ATOM 1250 O O . ASP A 1 168 ? 16.986 4.799 -17.782 1.00 80.31 168 ASP A O 1
ATOM 1254 N N . ASP A 1 169 ? 15.651 6.421 -16.981 1.00 76.88 169 ASP A N 1
ATOM 1255 C CA . ASP A 1 169 ? 16.389 6.564 -15.723 1.00 76.88 169 ASP A CA 1
ATOM 1256 C C . ASP A 1 169 ? 16.264 5.307 -14.862 1.00 76.88 169 ASP A C 1
ATOM 1258 O O . ASP A 1 169 ? 17.241 4.866 -14.262 1.00 76.88 169 ASP A O 1
ATOM 1262 N N . PHE A 1 170 ? 15.065 4.719 -14.817 1.00 78.00 170 PHE A N 1
ATOM 1263 C CA . PHE A 1 170 ? 14.817 3.479 -14.100 1.00 78.00 170 PHE A CA 1
ATOM 1264 C C . PHE A 1 170 ? 15.701 2.366 -14.652 1.00 78.00 170 PHE A C 1
ATOM 1266 O O . PHE A 1 170 ? 16.475 1.806 -13.893 1.00 78.00 170 PHE A O 1
ATOM 1273 N N . ASP A 1 171 ? 15.647 2.085 -15.955 1.00 78.06 171 ASP A N 1
ATOM 1274 C CA . ASP A 1 171 ? 16.406 0.995 -16.575 1.00 78.06 171 ASP A CA 1
ATOM 1275 C C . ASP A 1 171 ? 17.925 1.204 -16.440 1.00 78.06 171 ASP A C 1
ATOM 1277 O O . ASP A 1 171 ? 18.655 0.237 -16.221 1.00 78.06 171 ASP A O 1
ATOM 1281 N N . TYR A 1 172 ? 18.401 2.453 -16.507 1.00 76.44 172 TYR A N 1
ATOM 1282 C CA . TYR A 1 172 ? 19.812 2.788 -16.297 1.00 76.44 172 TYR A CA 1
ATOM 1283 C C . TYR A 1 172 ? 20.271 2.564 -14.847 1.00 76.44 172 TYR A C 1
ATOM 1285 O O . TYR A 1 172 ? 21.362 2.049 -14.611 1.00 76.44 172 TYR A O 1
ATOM 1293 N N . LEU A 1 173 ? 19.454 2.951 -13.864 1.00 73.38 173 LEU A N 1
ATOM 1294 C CA . LEU A 1 173 ? 19.832 2.929 -12.446 1.00 73.38 173 LEU A CA 1
ATOM 1295 C C . LEU A 1 173 ? 19.487 1.606 -11.751 1.00 73.38 173 LEU A C 1
ATOM 1297 O O . LEU A 1 173 ? 20.053 1.308 -10.699 1.00 73.38 173 LEU A O 1
ATOM 1301 N N . LEU A 1 174 ? 18.589 0.806 -12.332 1.00 71.81 174 LEU A N 1
ATOM 1302 C CA . LEU A 1 174 ? 18.070 -0.428 -11.745 1.00 71.81 174 LEU A CA 1
ATOM 1303 C C . LEU A 1 174 ? 19.161 -1.414 -11.301 1.00 71.81 174 LEU A C 1
ATOM 1305 O O . LEU A 1 174 ? 19.058 -1.890 -10.168 1.00 71.81 174 LEU A O 1
ATOM 1309 N N . PRO A 1 175 ? 20.205 -1.715 -12.106 1.00 68.56 175 PRO A N 1
ATOM 1310 C CA . PRO A 1 175 ? 21.256 -2.642 -11.681 1.00 68.56 175 PRO A CA 1
ATOM 1311 C C . PRO A 1 175 ? 21.962 -2.140 -10.416 1.00 68.56 175 PRO A C 1
ATOM 1313 O O . PRO A 1 175 ? 22.082 -2.858 -9.425 1.00 68.56 175 PRO A O 1
ATOM 1316 N N . HIS A 1 176 ? 22.320 -0.854 -10.403 1.00 67.19 176 HIS A N 1
ATOM 1317 C CA . HIS A 1 176 ? 22.992 -0.217 -9.275 1.00 67.19 176 HIS A CA 1
ATOM 1318 C C . HIS A 1 176 ? 22.114 -0.177 -8.024 1.00 67.19 176 HIS A C 1
ATOM 1320 O O . HIS A 1 176 ? 22.611 -0.355 -6.917 1.00 67.19 176 HIS A O 1
ATOM 1326 N N . TRP A 1 177 ? 20.806 0.033 -8.166 1.00 68.69 177 TRP A N 1
ATOM 1327 C CA . TRP A 1 177 ? 19.867 0.035 -7.043 1.00 68.69 177 TRP A CA 1
ATOM 1328 C C . TRP A 1 177 ? 19.771 -1.305 -6.341 1.00 68.69 177 TRP A C 1
ATOM 1330 O O . TRP A 1 177 ? 19.766 -1.339 -5.112 1.00 68.69 177 TRP A O 1
ATOM 1340 N N . TYR A 1 178 ? 19.719 -2.388 -7.111 1.00 63.84 178 TYR A N 1
ATOM 1341 C CA . TYR A 1 178 ? 19.663 -3.731 -6.554 1.00 63.84 178 TYR A CA 1
ATOM 1342 C C . TYR A 1 178 ? 20.970 -4.148 -5.871 1.00 63.84 178 TYR A C 1
ATOM 1344 O O . TYR A 1 178 ? 20.921 -4.884 -4.891 1.00 63.84 178 TYR A O 1
ATOM 1352 N N . GLU A 1 179 ? 22.118 -3.652 -6.336 1.00 62.00 179 GLU A N 1
ATOM 1353 C CA . GLU A 1 179 ? 23.419 -3.917 -5.710 1.00 62.00 179 GLU A CA 1
ATOM 1354 C C . GLU A 1 179 ? 23.679 -3.050 -4.468 1.00 62.00 179 GLU A C 1
ATOM 1356 O O . GLU A 1 179 ? 24.275 -3.514 -3.497 1.00 62.00 179 GLU A O 1
ATOM 1361 N N . SER A 1 180 ? 23.244 -1.786 -4.486 1.00 57.75 180 SER A N 1
ATOM 1362 C CA . SER A 1 180 ? 23.643 -0.783 -3.488 1.00 57.75 180 SER A CA 1
ATOM 1363 C C . SER A 1 180 ? 22.622 -0.528 -2.381 1.00 57.75 180 SER A C 1
ATOM 1365 O O . SER A 1 180 ? 22.973 0.096 -1.376 1.00 57.75 180 SER A O 1
ATOM 1367 N N . SER A 1 181 ? 21.363 -0.965 -2.527 1.00 58.72 181 SER A N 1
ATOM 1368 C CA . SER A 1 181 ? 20.340 -0.656 -1.528 1.00 58.72 181 SER A CA 1
ATOM 1369 C C . SER A 1 181 ? 19.233 -1.712 -1.403 1.00 58.72 181 SER A C 1
ATOM 1371 O O . SER A 1 181 ? 18.469 -1.933 -2.347 1.00 58.72 181 SER A O 1
ATOM 1373 N N . PRO A 1 182 ? 19.026 -2.278 -0.195 1.00 56.12 182 PRO A N 1
ATOM 1374 C CA . PRO A 1 182 ? 17.916 -3.199 0.056 1.00 56.12 182 PRO A CA 1
ATOM 1375 C C . PRO A 1 182 ? 16.546 -2.517 -0.091 1.00 56.12 182 PRO A C 1
ATOM 1377 O O . PRO A 1 182 ? 15.536 -3.180 -0.312 1.00 56.12 182 PRO A O 1
ATOM 1380 N N . PHE A 1 183 ? 16.503 -1.184 -0.012 1.00 64.00 183 PHE A N 1
ATOM 1381 C CA . PHE A 1 183 ? 15.279 -0.399 -0.092 1.00 64.00 183 PHE A CA 1
ATOM 1382 C C . PHE A 1 183 ? 14.566 -0.537 -1.452 1.00 64.00 183 PHE A C 1
ATOM 1384 O O . PHE A 1 183 ? 13.343 -0.699 -1.507 1.00 64.00 183 PHE A O 1
ATOM 1391 N N . TYR A 1 184 ? 15.314 -0.504 -2.559 1.00 66.94 184 TYR A N 1
ATOM 1392 C CA . TYR A 1 184 ? 14.719 -0.601 -3.897 1.00 66.94 184 TYR A CA 1
ATOM 1393 C C . TYR A 1 184 ? 14.193 -1.993 -4.190 1.00 66.94 184 TYR A C 1
ATOM 1395 O O . TYR A 1 184 ? 13.122 -2.125 -4.778 1.00 66.94 184 TYR A O 1
ATOM 1403 N N . GLY A 1 185 ? 14.893 -3.022 -3.710 1.00 65.69 185 GLY A N 1
ATOM 1404 C CA . GLY A 1 185 ? 14.413 -4.393 -3.810 1.00 65.69 185 GLY A CA 1
ATOM 1405 C C . GLY A 1 185 ? 13.074 -4.619 -3.120 1.00 65.69 185 GLY A C 1
ATOM 1406 O O . GLY A 1 185 ? 12.282 -5.436 -3.580 1.00 65.69 185 GLY A O 1
ATOM 1407 N N . GLN A 1 186 ? 12.782 -3.830 -2.085 1.00 73.94 186 GLN A N 1
ATOM 1408 C CA . GLN A 1 186 ? 11.551 -3.916 -1.305 1.00 73.94 186 GLN A CA 1
ATOM 1409 C C . GLN A 1 186 ? 10.395 -3.064 -1.846 1.00 73.94 186 GLN A C 1
ATOM 1411 O O . GLN A 1 186 ? 9.271 -3.158 -1.339 1.00 73.94 186 GLN A O 1
ATOM 1416 N N . CYS A 1 187 ? 10.637 -2.239 -2.870 1.00 81.88 187 CYS A N 1
ATOM 1417 C CA . CYS A 1 187 ? 9.594 -1.453 -3.517 1.00 81.88 187 CYS A CA 1
ATOM 1418 C C . CYS A 1 187 ? 8.779 -2.302 -4.497 1.00 81.88 187 CYS A C 1
ATOM 1420 O O . CYS A 1 187 ? 9.316 -3.006 -5.350 1.00 81.88 187 CYS A O 1
ATOM 1422 N N . LEU A 1 188 ? 7.458 -2.143 -4.442 1.00 88.12 188 LEU A N 1
ATOM 1423 C CA . LEU A 1 188 ? 6.558 -2.653 -5.460 1.00 88.12 188 LEU A CA 1
ATOM 1424 C C . LEU A 1 188 ? 6.696 -1.771 -6.702 1.00 88.12 188 LEU A C 1
ATOM 1426 O O . LEU A 1 188 ? 6.320 -0.595 -6.691 1.00 88.12 188 LEU A O 1
ATOM 1430 N N . MET A 1 189 ? 7.225 -2.347 -7.776 1.00 86.94 189 MET A N 1
ATOM 1431 C CA . MET A 1 189 ? 7.418 -1.640 -9.039 1.00 86.94 189 MET A CA 1
ATOM 1432 C C . MET A 1 189 ? 6.133 -1.673 -9.866 1.00 86.94 189 MET A C 1
ATOM 1434 O O . MET A 1 189 ? 5.649 -2.735 -10.262 1.00 86.94 189 MET A O 1
ATOM 1438 N N . ILE A 1 190 ? 5.596 -0.497 -10.172 1.00 88.88 190 ILE A N 1
ATOM 1439 C CA . ILE A 1 190 ? 4.413 -0.331 -11.010 1.00 88.88 190 ILE A CA 1
ATOM 1440 C C . ILE A 1 190 ? 4.832 0.395 -12.281 1.00 88.88 190 ILE A C 1
ATOM 1442 O O . ILE A 1 190 ? 4.936 1.620 -12.303 1.00 88.88 190 ILE A O 1
ATOM 1446 N N . ARG A 1 191 ? 5.064 -0.366 -13.355 1.00 86.38 191 ARG A N 1
ATOM 1447 C CA . ARG A 1 191 ? 5.436 0.179 -14.667 1.00 86.38 191 ARG A CA 1
ATOM 1448 C C . ARG A 1 191 ? 4.251 0.237 -15.625 1.00 86.38 191 ARG A C 1
ATOM 1450 O O . ARG A 1 191 ? 3.397 -0.653 -15.625 1.00 86.38 191 ARG A O 1
ATOM 1457 N N . HIS A 1 192 ? 4.189 1.294 -16.436 1.00 85.00 192 HIS A N 1
ATOM 1458 C CA . HIS A 1 192 ? 3.230 1.452 -17.534 1.00 85.00 192 HIS A CA 1
ATOM 1459 C C . HIS A 1 192 ? 3.976 1.609 -18.858 1.00 85.00 192 HIS A C 1
ATOM 1461 O O . HIS A 1 192 ? 4.761 2.537 -19.017 1.00 85.00 192 HIS A O 1
ATOM 1467 N N . HIS A 1 193 ? 3.679 0.717 -19.803 1.00 76.69 193 HIS A N 1
ATOM 1468 C CA . HIS A 1 193 ? 4.244 0.687 -21.160 1.00 76.69 193 HIS A CA 1
ATOM 1469 C C . HIS A 1 193 ? 3.205 0.999 -22.251 1.00 76.69 193 HIS A C 1
ATOM 1471 O O . HIS A 1 193 ? 3.458 0.812 -23.439 1.00 76.69 193 HIS A O 1
ATOM 1477 N N . GLY A 1 194 ? 1.991 1.383 -21.852 1.00 73.12 194 GLY A N 1
ATOM 1478 C CA . GLY A 1 194 ? 0.883 1.600 -22.775 1.00 73.12 194 GLY A CA 1
ATOM 1479 C C . GLY A 1 194 ? 0.906 2.983 -23.424 1.00 73.12 194 GLY A C 1
ATOM 1480 O O . GLY A 1 194 ? 1.690 3.842 -23.025 1.00 73.12 194 GLY A O 1
ATOM 1481 N N . PRO A 1 195 ? -0.001 3.236 -24.383 1.00 77.25 195 PRO A N 1
ATOM 1482 C CA . PRO A 1 195 ? -0.193 4.576 -24.915 1.00 77.25 195 PRO A CA 1
ATOM 1483 C C . PRO A 1 195 ? -0.541 5.557 -23.793 1.00 77.25 195 PRO A C 1
ATOM 1485 O O . PRO A 1 195 ? -1.038 5.176 -22.723 1.00 77.25 195 PRO A O 1
ATOM 1488 N N . LYS A 1 196 ? -0.319 6.841 -24.078 1.00 77.69 196 LYS A N 1
ATOM 1489 C CA . LYS A 1 196 ? -0.752 7.922 -23.201 1.00 77.69 196 LYS A CA 1
ATOM 1490 C C . LYS A 1 196 ? -2.247 7.785 -22.923 1.00 77.69 196 LYS A C 1
ATOM 1492 O O . LYS A 1 196 ? -3.041 7.659 -23.855 1.00 77.69 196 LYS A O 1
ATOM 1497 N N . GLY A 1 197 ? -2.604 7.821 -21.644 1.00 79.44 197 GLY A N 1
ATOM 1498 C CA . GLY A 1 197 ? -3.990 7.782 -21.207 1.00 79.44 197 GLY A CA 1
ATOM 1499 C C . GLY A 1 197 ? -4.812 8.963 -21.716 1.00 79.44 197 GLY A C 1
ATOM 1500 O O . GLY A 1 197 ? -4.281 9.984 -22.171 1.00 79.44 197 GLY A O 1
ATOM 1501 N N . GLU A 1 198 ? -6.130 8.837 -21.611 1.00 86.31 198 GLU A N 1
ATOM 1502 C CA . GLU A 1 198 ? -7.032 9.946 -21.900 1.00 86.31 198 GLU A CA 1
ATOM 1503 C C . GLU A 1 198 ? -6.818 11.081 -20.892 1.00 86.31 198 GLU A C 1
ATOM 1505 O O . GLU A 1 198 ? -6.520 10.860 -19.715 1.00 86.31 198 GLU A O 1
ATOM 1510 N N . LYS A 1 199 ? -6.954 12.325 -21.358 1.00 89.06 199 LYS A N 1
ATOM 1511 C CA . LYS A 1 199 ? -6.942 13.477 -20.457 1.00 89.06 199 LYS A CA 1
ATOM 1512 C C . LYS A 1 199 ? -8.255 13.513 -19.691 1.00 89.06 199 LYS A C 1
ATOM 1514 O O . LYS A 1 199 ? -9.322 13.520 -20.309 1.00 89.06 199 LYS A O 1
ATOM 1519 N N . ASN A 1 200 ? -8.175 13.615 -18.371 1.00 87.38 200 ASN A N 1
ATOM 1520 C CA . ASN A 1 200 ? -9.374 13.811 -17.572 1.00 87.38 200 ASN A CA 1
ATOM 1521 C C . ASN A 1 200 ? -9.974 15.192 -17.843 1.00 87.38 200 ASN A C 1
ATOM 1523 O O . ASN A 1 200 ? -9.267 16.179 -18.046 1.00 87.38 200 ASN A O 1
ATOM 1527 N N . ARG A 1 201 ? -11.309 15.255 -17.865 1.00 83.44 201 ARG A N 1
ATOM 1528 C CA . ARG A 1 201 ? -12.048 16.496 -18.152 1.00 83.44 201 ARG A CA 1
ATOM 1529 C C . ARG A 1 201 ? -11.987 17.492 -16.995 1.00 83.44 201 ARG A C 1
ATOM 1531 O O . ARG A 1 201 ? -12.099 18.690 -17.228 1.00 83.44 201 ARG A O 1
ATOM 1538 N N . GLN A 1 202 ? -11.850 16.989 -15.770 1.00 83.06 202 GLN A N 1
ATOM 1539 C CA . GLN A 1 202 ? -11.827 17.772 -14.535 1.00 83.06 202 GLN A CA 1
ATOM 1540 C C . GLN A 1 202 ? -10.776 17.198 -13.571 1.00 83.06 202 GLN A C 1
ATOM 1542 O O . GLN A 1 202 ? -11.144 16.555 -12.592 1.00 83.06 202 GLN A O 1
ATOM 1547 N N . PRO A 1 203 ? -9.475 17.365 -13.868 1.00 86.94 203 PRO A N 1
ATOM 1548 C CA . PRO A 1 203 ? -8.421 16.956 -12.946 1.00 86.94 203 PRO A CA 1
ATOM 1549 C C . PRO A 1 203 ? -8.394 17.861 -11.703 1.00 86.94 203 PRO A C 1
ATOM 1551 O O . PRO A 1 203 ? -8.968 18.953 -11.708 1.00 86.94 203 PRO A O 1
ATOM 1554 N N . HIS A 1 204 ? -7.677 17.433 -10.661 1.00 84.19 204 HIS A N 1
ATOM 1555 C CA . HIS A 1 204 ? -7.479 18.175 -9.402 1.00 84.19 204 HIS A CA 1
ATOM 1556 C C . HIS A 1 204 ? -8.758 18.479 -8.597 1.00 84.19 204 HIS A C 1
ATOM 1558 O O . HIS A 1 204 ? -8.784 19.372 -7.746 1.00 84.19 204 HIS A O 1
ATOM 1564 N N . GLY A 1 205 ? -9.835 17.748 -8.848 1.00 81.38 205 GLY A N 1
ATOM 1565 C CA . GLY A 1 205 ? -11.012 17.713 -7.994 1.00 81.38 205 GLY A CA 1
ATOM 1566 C C . GLY A 1 205 ? -10.682 17.209 -6.590 1.00 81.38 205 GLY A C 1
ATOM 1567 O O . GLY A 1 205 ? -9.771 16.410 -6.364 1.00 81.38 205 GLY A O 1
ATOM 1568 N N . GLN A 1 206 ? -11.433 17.712 -5.615 1.00 86.62 206 GLN A N 1
ATOM 1569 C CA . GLN A 1 206 ? -11.213 17.356 -4.219 1.00 86.62 206 GLN A CA 1
ATOM 1570 C C . GLN A 1 206 ? -11.699 15.930 -3.917 1.00 86.62 206 GLN A C 1
ATOM 1572 O O . GLN A 1 206 ? -12.687 15.480 -4.508 1.00 86.62 206 GLN A O 1
ATOM 1577 N N . PRO A 1 207 ? -11.063 15.230 -2.959 1.00 90.81 207 PRO A N 1
ATOM 1578 C CA . PRO A 1 207 ? -11.592 13.985 -2.421 1.00 90.81 207 PRO A CA 1
ATOM 1579 C C . PRO A 1 207 ? -13.033 14.136 -1.940 1.00 90.81 207 PRO A C 1
ATOM 1581 O O . PRO A 1 207 ? -13.387 15.124 -1.291 1.00 90.81 207 PRO A O 1
ATOM 1584 N N . SER A 1 208 ? -13.870 13.141 -2.233 1.00 93.06 208 SER A N 1
A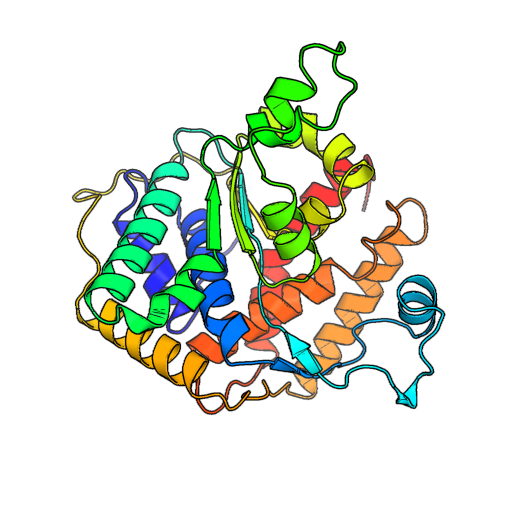TOM 1585 C CA . SER A 1 208 ? -15.250 13.144 -1.755 1.00 93.06 208 SER A CA 1
ATOM 1586 C C . SER A 1 208 ? -15.290 13.027 -0.228 1.00 93.06 208 SER A C 1
ATOM 1588 O O . SER A 1 208 ? -14.459 12.354 0.386 1.00 93.06 208 SER A O 1
ATOM 1590 N N . ALA A 1 209 ? -16.292 13.650 0.400 1.00 94.75 209 ALA A N 1
ATOM 1591 C CA . ALA A 1 209 ? -16.482 13.553 1.849 1.00 94.75 209 ALA A CA 1
ATOM 1592 C C . ALA A 1 209 ? -16.656 12.096 2.313 1.00 94.75 209 ALA A C 1
ATOM 1594 O O . ALA A 1 209 ? -16.188 11.741 3.390 1.00 94.75 209 ALA A O 1
ATOM 1595 N N . LEU A 1 210 ? -17.273 11.250 1.477 1.00 95.75 210 LEU A N 1
ATOM 1596 C CA . LEU A 1 210 ? -17.424 9.819 1.734 1.00 95.75 210 LEU A CA 1
ATOM 1597 C C . LEU A 1 210 ? -16.067 9.101 1.780 1.00 95.75 210 LEU A C 1
ATOM 1599 O O . LEU A 1 210 ? -15.801 8.373 2.731 1.00 95.75 210 LEU A O 1
ATOM 1603 N N . LEU A 1 211 ? -15.198 9.325 0.786 1.00 96.44 211 LEU A N 1
ATOM 1604 C CA . LEU A 1 211 ? -13.875 8.695 0.742 1.00 96.44 211 LEU A CA 1
ATOM 1605 C C . LEU A 1 211 ? -13.005 9.145 1.922 1.00 96.44 211 LEU A C 1
ATOM 1607 O O . LEU A 1 211 ? -12.371 8.317 2.571 1.00 96.44 211 LEU A O 1
ATOM 1611 N N . LEU A 1 212 ? -13.018 10.444 2.240 1.00 96.50 212 LEU A N 1
ATOM 1612 C CA . LEU A 1 212 ? -12.303 10.968 3.405 1.00 96.50 212 LEU A CA 1
ATOM 1613 C C . LEU A 1 212 ? -12.845 10.401 4.722 1.00 96.50 212 LEU A C 1
ATOM 1615 O O . LEU A 1 212 ? -12.051 10.040 5.583 1.00 96.50 212 LEU A O 1
ATOM 1619 N N . GLY A 1 213 ? -14.168 10.254 4.853 1.00 96.31 213 GLY A N 1
ATOM 1620 C CA . GLY A 1 213 ? -14.791 9.629 6.020 1.00 96.31 213 GLY A CA 1
ATOM 1621 C C . GLY A 1 213 ? -14.317 8.189 6.230 1.00 96.31 213 GLY A C 1
ATOM 1622 O O . GLY A 1 213 ? -13.924 7.832 7.336 1.00 96.31 213 GLY A O 1
ATOM 1623 N N . ARG A 1 214 ? -14.240 7.390 5.158 1.00 96.56 214 ARG A N 1
ATOM 1624 C CA . ARG A 1 214 ? -13.723 6.012 5.225 1.00 96.56 214 ARG A CA 1
ATOM 1625 C C . ARG A 1 214 ? -12.237 5.942 5.573 1.00 96.56 214 ARG A C 1
ATOM 1627 O O . ARG A 1 214 ? -11.827 5.063 6.326 1.00 96.56 214 ARG A O 1
ATOM 1634 N N . LEU A 1 215 ? -11.424 6.858 5.042 1.00 96.31 215 LEU A N 1
ATOM 1635 C CA . LEU A 1 215 ? -10.008 6.966 5.415 1.00 96.31 215 LEU A CA 1
ATOM 1636 C C . LEU A 1 215 ? -9.845 7.366 6.885 1.00 96.31 215 LEU A C 1
ATOM 1638 O O . LEU A 1 215 ? -8.971 6.829 7.560 1.00 96.31 215 LEU A O 1
ATOM 1642 N N . ALA A 1 216 ? -10.691 8.270 7.382 1.00 95.19 216 ALA A N 1
ATOM 1643 C CA . ALA A 1 216 ? -10.699 8.681 8.779 1.00 95.19 216 ALA A CA 1
ATOM 1644 C C . ALA A 1 216 ? -11.068 7.517 9.707 1.00 95.19 216 ALA A C 1
ATOM 1646 O O . ALA A 1 216 ? -10.314 7.242 10.634 1.00 95.19 216 ALA A O 1
ATOM 1647 N N . GLU A 1 217 ? -12.144 6.782 9.407 1.00 94.56 217 GLU A N 1
ATOM 1648 C CA . GLU A 1 217 ? -12.537 5.579 10.158 1.00 94.56 217 GLU A CA 1
ATOM 1649 C C . GLU A 1 217 ? -11.408 4.543 10.209 1.00 94.56 217 GLU A C 1
ATOM 1651 O O . GLU A 1 217 ? -11.102 3.990 11.267 1.00 94.56 217 GLU A O 1
ATOM 1656 N N . LEU A 1 218 ? -10.740 4.301 9.076 1.00 94.94 218 LEU A N 1
ATOM 1657 C CA . LEU A 1 218 ? -9.604 3.387 9.032 1.00 94.94 218 LEU A CA 1
ATOM 1658 C C . LEU A 1 218 ? -8.430 3.894 9.881 1.00 94.94 218 LEU A C 1
ATOM 1660 O O . LEU A 1 218 ? -7.801 3.115 10.595 1.00 94.94 218 LEU A O 1
ATOM 1664 N N . ALA A 1 219 ? -8.136 5.192 9.826 1.00 93.81 219 ALA A N 1
ATOM 1665 C CA . ALA A 1 219 ? -7.061 5.801 10.598 1.00 93.81 219 ALA A CA 1
ATOM 1666 C C . ALA A 1 219 ? -7.346 5.804 12.113 1.00 93.81 219 ALA A C 1
ATOM 1668 O O . ALA A 1 219 ? -6.407 5.672 12.903 1.00 93.81 219 ALA A O 1
ATOM 1669 N N . ASP A 1 220 ? -8.614 5.899 12.525 1.00 92.81 220 ASP A N 1
ATOM 1670 C CA . ASP A 1 220 ? -9.028 5.735 13.923 1.00 92.81 220 ASP A CA 1
ATOM 1671 C C . ASP A 1 220 ? -8.785 4.307 14.404 1.00 92.81 220 ASP A C 1
ATOM 1673 O O . ASP A 1 220 ? -8.186 4.092 15.459 1.00 92.81 220 ASP A O 1
ATOM 1677 N N . LEU A 1 221 ? -9.217 3.317 13.611 1.00 93.00 221 LEU A N 1
ATOM 1678 C CA . LEU A 1 221 ? -8.979 1.904 13.906 1.00 93.00 221 LEU A CA 1
ATOM 1679 C C . LEU A 1 221 ? -7.480 1.623 14.025 1.00 93.00 221 LEU A C 1
ATOM 1681 O O . LEU A 1 221 ? -7.055 0.921 14.942 1.00 93.00 221 LEU A O 1
ATOM 1685 N N . ALA A 1 222 ? -6.678 2.234 13.151 1.00 91.25 222 ALA A N 1
ATOM 1686 C CA . ALA A 1 222 ? -5.232 2.090 13.163 1.00 91.25 222 ALA A CA 1
ATOM 1687 C C . ALA A 1 222 ? -4.570 2.648 14.435 1.00 91.25 222 ALA A C 1
ATOM 1689 O O . ALA A 1 222 ? -3.550 2.126 14.882 1.00 91.25 222 ALA A O 1
ATOM 1690 N N . GLN A 1 223 ? -5.151 3.693 15.028 1.00 89.25 223 GLN A N 1
ATOM 1691 C CA . GLN A 1 223 ? -4.652 4.352 16.240 1.00 89.25 223 GLN A CA 1
ATOM 1692 C C . GLN A 1 223 ? -5.259 3.826 17.538 1.00 89.25 223 GLN A C 1
ATOM 1694 O O . GLN A 1 223 ? -4.767 4.165 18.612 1.00 89.25 223 GLN A O 1
ATOM 1699 N N . ALA A 1 224 ? -6.275 2.964 17.473 1.00 88.00 224 ALA A N 1
ATOM 1700 C CA . ALA A 1 224 ? -6.949 2.414 18.649 1.00 88.00 224 ALA A CA 1
ATOM 1701 C C . ALA A 1 224 ? -6.031 1.571 19.567 1.00 88.00 224 ALA A C 1
ATOM 1703 O O . ALA A 1 224 ? -6.475 1.086 20.607 1.00 88.00 224 ALA A O 1
ATOM 1704 N N . GLY A 1 225 ? -4.764 1.359 19.188 1.00 77.25 225 GLY A N 1
ATOM 1705 C CA . GLY A 1 225 ? -3.736 0.708 20.004 1.00 77.25 225 GLY A CA 1
ATOM 1706 C C . GLY A 1 225 ? -3.855 -0.814 20.077 1.00 77.25 225 GLY A C 1
ATOM 1707 O O . GLY A 1 225 ? -2.987 -1.468 20.650 1.00 77.25 225 GLY A O 1
ATOM 1708 N N . ARG A 1 226 ? -4.897 -1.398 19.475 1.00 84.00 226 ARG A N 1
ATOM 1709 C CA . ARG A 1 226 ? -5.066 -2.846 19.353 1.00 84.00 226 ARG A CA 1
ATOM 1710 C C . ARG A 1 226 ? -4.740 -3.285 17.935 1.00 84.00 226 ARG A C 1
ATOM 1712 O O . ARG A 1 226 ? -5.488 -2.976 17.011 1.00 84.00 226 ARG A O 1
ATOM 1719 N N . LYS A 1 227 ? -3.665 -4.058 17.797 1.00 87.88 227 LYS A N 1
ATOM 1720 C CA . LYS A 1 227 ? -3.303 -4.690 16.532 1.00 87.88 227 LYS A CA 1
ATOM 1721 C C . LYS A 1 227 ? -4.357 -5.718 16.132 1.00 87.88 227 LYS A C 1
ATOM 1723 O O . LYS A 1 227 ? -4.754 -6.553 16.945 1.00 87.88 227 LYS A O 1
ATOM 1728 N N . VAL A 1 228 ? -4.824 -5.635 14.892 1.00 93.19 228 VAL A N 1
ATOM 1729 C CA . VAL A 1 228 ? -5.744 -6.607 14.296 1.00 93.19 228 VAL A CA 1
ATOM 1730 C C . VAL A 1 228 ? -4.942 -7.534 13.390 1.00 93.19 228 VAL A C 1
ATOM 1732 O O . VAL A 1 228 ? -4.268 -7.086 12.463 1.00 93.19 228 VAL A O 1
ATOM 1735 N N . LEU A 1 229 ? -5.009 -8.833 13.669 1.00 94.25 229 LEU A N 1
ATOM 1736 C CA . LEU A 1 229 ? -4.348 -9.842 12.852 1.00 94.25 229 LEU A CA 1
ATOM 1737 C C . LEU A 1 229 ? -5.133 -10.059 11.556 1.00 94.25 229 LEU A C 1
ATOM 1739 O O . LEU A 1 229 ? -6.346 -10.260 11.589 1.00 94.25 229 LEU A O 1
ATOM 1743 N N . VAL A 1 230 ? -4.433 -10.041 10.426 1.00 96.19 230 VAL A N 1
ATOM 1744 C CA . VAL A 1 230 ? -4.990 -10.421 9.128 1.00 96.19 230 VAL A CA 1
ATOM 1745 C C . VAL A 1 230 ? -5.013 -11.938 9.016 1.00 96.19 230 VAL A C 1
ATOM 1747 O O . VAL A 1 230 ? -3.977 -12.596 9.079 1.00 96.19 230 VAL A O 1
ATOM 1750 N N . GLU A 1 231 ? -6.197 -12.508 8.829 1.00 95.38 231 GLU A N 1
ATOM 1751 C CA . GLU A 1 231 ? -6.340 -13.946 8.640 1.00 95.38 231 GLU A CA 1
ATOM 1752 C C . GLU A 1 231 ? -5.911 -14.347 7.228 1.00 95.38 231 GLU A C 1
ATOM 1754 O O . GLU A 1 231 ? -6.125 -13.622 6.254 1.00 95.38 231 GLU A O 1
ATOM 1759 N N . VAL A 1 232 ? -5.332 -15.539 7.096 1.00 94.56 232 VAL A N 1
ATOM 1760 C CA . VAL A 1 232 ? -4.977 -16.116 5.799 1.00 94.56 232 VAL A CA 1
ATOM 1761 C C . VAL A 1 232 ? -5.696 -17.444 5.657 1.00 94.56 232 VAL A C 1
ATOM 1763 O O . VAL A 1 232 ? -5.511 -18.350 6.466 1.00 94.56 232 VAL A O 1
ATOM 1766 N N . THR A 1 233 ? -6.521 -17.560 4.619 1.00 94.75 233 THR A N 1
ATOM 1767 C CA . THR A 1 233 ? -7.182 -18.832 4.296 1.00 94.75 233 THR A CA 1
ATOM 1768 C C . THR A 1 233 ? -6.154 -19.904 3.936 1.00 94.75 233 THR A C 1
ATOM 1770 O O . THR A 1 233 ? -5.090 -19.594 3.398 1.00 94.75 233 THR A O 1
ATOM 1773 N N . GLU A 1 234 ? -6.477 -21.174 4.180 1.00 90.12 234 GLU A N 1
ATOM 1774 C CA . GLU A 1 234 ? -5.578 -22.289 3.855 1.00 90.12 234 GLU A CA 1
ATOM 1775 C C . GLU A 1 234 ? -5.199 -22.308 2.366 1.00 90.12 234 GLU A C 1
ATOM 1777 O O . GLU A 1 234 ? -4.020 -22.430 2.032 1.00 90.12 234 GLU A O 1
ATOM 1782 N N . ASP A 1 235 ? -6.165 -22.062 1.476 1.00 92.25 235 ASP A N 1
ATOM 1783 C CA . ASP A 1 235 ? -5.923 -21.960 0.035 1.00 92.25 235 ASP A CA 1
ATOM 1784 C C . ASP A 1 235 ? -4.959 -20.816 -0.312 1.00 92.25 235 ASP A C 1
ATOM 1786 O O . ASP A 1 235 ? -4.055 -20.989 -1.130 1.00 92.25 235 ASP A O 1
ATOM 1790 N N . ALA A 1 236 ? -5.117 -19.639 0.306 1.00 92.31 236 ALA A N 1
ATOM 1791 C CA . ALA A 1 236 ? -4.196 -18.522 0.096 1.00 92.31 236 ALA A CA 1
ATOM 1792 C C . ALA A 1 236 ? -2.790 -18.840 0.616 1.00 92.31 236 ALA A C 1
ATOM 1794 O O . ALA A 1 236 ? -1.807 -18.531 -0.055 1.00 92.31 236 ALA A O 1
ATOM 1795 N N . ALA A 1 237 ? -2.684 -19.501 1.771 1.00 89.25 237 ALA A N 1
ATOM 1796 C CA . ALA A 1 237 ? -1.408 -19.939 2.322 1.00 89.25 237 ALA A CA 1
ATOM 1797 C C . ALA A 1 237 ? -0.728 -20.986 1.420 1.00 89.25 237 ALA A C 1
ATOM 1799 O O . ALA A 1 237 ? 0.489 -20.947 1.240 1.00 89.25 237 ALA A O 1
ATOM 1800 N N . ALA A 1 238 ? -1.492 -21.899 0.813 1.00 87.00 238 ALA A N 1
ATOM 1801 C CA . ALA A 1 238 ? -0.975 -22.863 -0.155 1.00 87.00 238 ALA A CA 1
ATOM 1802 C C . ALA A 1 238 ? -0.437 -22.169 -1.418 1.00 87.00 238 ALA A C 1
ATOM 1804 O O . ALA A 1 238 ? 0.683 -22.462 -1.845 1.00 87.00 238 ALA A O 1
ATOM 1805 N N . TRP A 1 239 ? -1.186 -21.203 -1.965 1.00 88.81 239 TRP A N 1
ATOM 1806 C CA . TRP A 1 239 ? -0.730 -20.366 -3.081 1.00 88.81 239 TRP A CA 1
ATOM 1807 C C . TRP A 1 239 ? 0.534 -19.581 -2.737 1.00 88.81 239 TRP A C 1
ATOM 1809 O O . TRP A 1 239 ? 1.478 -19.579 -3.524 1.00 88.81 239 TRP A O 1
ATOM 1819 N N . TYR A 1 240 ? 0.582 -18.970 -1.553 1.00 89.12 240 TYR A N 1
ATOM 1820 C CA . TYR A 1 240 ? 1.754 -18.245 -1.074 1.00 89.12 240 TYR A CA 1
ATOM 1821 C C . TYR A 1 240 ? 2.989 -19.143 -1.001 1.00 89.12 240 TYR A C 1
ATOM 1823 O O . TYR A 1 240 ? 4.027 -18.787 -1.546 1.00 89.12 240 TYR A O 1
ATOM 1831 N N . ARG A 1 241 ? 2.883 -20.339 -0.405 1.00 85.75 241 ARG A N 1
ATOM 1832 C CA . ARG A 1 241 ? 4.013 -21.281 -0.312 1.00 85.75 241 ARG A CA 1
ATOM 1833 C C . ARG A 1 241 ? 4.505 -21.738 -1.683 1.00 85.75 241 ARG A C 1
ATOM 1835 O O . ARG A 1 241 ? 5.706 -21.917 -1.856 1.00 85.75 241 ARG A O 1
ATOM 1842 N N . LEU A 1 242 ? 3.600 -21.954 -2.640 1.00 84.38 242 LEU A N 1
ATOM 1843 C CA . LEU A 1 242 ? 3.979 -22.287 -4.014 1.00 84.38 242 LEU A CA 1
ATOM 1844 C C . LEU A 1 242 ? 4.727 -21.121 -4.666 1.00 84.38 242 LEU A C 1
ATOM 1846 O O . LEU A 1 242 ? 5.792 -21.322 -5.241 1.00 84.38 242 LEU A O 1
ATOM 1850 N N . PHE A 1 243 ? 4.185 -19.910 -4.543 1.00 83.69 243 PHE A N 1
ATOM 1851 C CA . PHE A 1 243 ? 4.777 -18.713 -5.126 1.00 83.69 243 PHE A CA 1
ATOM 1852 C C . PHE A 1 243 ? 6.135 -18.378 -4.498 1.00 83.69 243 PHE A C 1
ATOM 1854 O O . PHE A 1 243 ? 7.078 -18.089 -5.222 1.00 83.69 243 PHE A O 1
ATOM 1861 N N . LEU A 1 244 ? 6.272 -18.532 -3.177 1.00 84.19 244 LEU A N 1
ATOM 1862 C CA . LEU A 1 244 ? 7.536 -18.389 -2.456 1.00 84.19 244 LEU A CA 1
ATOM 1863 C C . LEU A 1 244 ? 8.598 -19.364 -2.967 1.00 84.19 244 LEU A C 1
ATOM 1865 O O . LEU A 1 244 ? 9.737 -18.962 -3.148 1.00 84.19 244 LEU A O 1
ATOM 1869 N N . ARG A 1 245 ? 8.252 -20.630 -3.232 1.00 79.56 245 ARG A N 1
ATOM 1870 C CA . ARG A 1 245 ? 9.221 -21.581 -3.805 1.00 79.56 245 ARG A CA 1
ATOM 1871 C C . ARG A 1 245 ? 9.705 -21.131 -5.181 1.00 79.56 245 ARG A C 1
ATOM 1873 O O . ARG A 1 245 ? 10.905 -21.094 -5.399 1.00 79.56 245 ARG A O 1
ATOM 1880 N N . LEU A 1 246 ? 8.789 -20.729 -6.064 1.00 77.75 246 LEU A N 1
ATOM 1881 C CA . LEU A 1 246 ? 9.139 -20.233 -7.403 1.00 77.75 246 LEU A CA 1
ATOM 1882 C C . LEU A 1 246 ? 10.019 -18.975 -7.349 1.00 77.75 246 LEU A C 1
ATOM 1884 O O . LEU A 1 246 ? 10.933 -18.812 -8.156 1.00 77.75 246 LEU A O 1
ATOM 1888 N N . ASP A 1 247 ? 9.729 -18.086 -6.402 1.00 77.75 247 ASP A N 1
ATOM 1889 C CA . ASP A 1 247 ? 10.508 -16.883 -6.128 1.00 77.75 247 ASP A CA 1
ATOM 1890 C C . ASP A 1 247 ? 11.931 -17.246 -5.667 1.00 77.75 247 ASP A C 1
ATOM 1892 O O . ASP A 1 247 ? 12.906 -16.890 -6.324 1.00 77.75 247 ASP A O 1
ATOM 1896 N N . MET A 1 248 ? 12.059 -18.080 -4.629 1.00 76.81 248 MET A N 1
ATOM 1897 C CA . MET A 1 248 ? 13.351 -18.578 -4.133 1.00 76.81 248 MET A CA 1
ATOM 1898 C C . MET A 1 248 ? 14.175 -19.282 -5.224 1.00 76.81 248 MET A C 1
ATOM 1900 O O . MET A 1 248 ? 15.369 -19.011 -5.361 1.00 76.81 248 MET A O 1
ATOM 1904 N N . ASP A 1 249 ? 13.545 -20.149 -6.023 1.00 71.25 249 ASP A N 1
ATOM 1905 C CA . ASP A 1 249 ? 14.209 -20.896 -7.098 1.00 71.25 249 ASP A CA 1
ATOM 1906 C C . ASP A 1 249 ? 14.786 -19.947 -8.158 1.00 71.25 249 ASP A C 1
ATOM 1908 O O . ASP A 1 249 ? 15.871 -20.189 -8.686 1.00 71.25 249 ASP A O 1
ATOM 1912 N N . THR A 1 250 ? 14.117 -18.817 -8.413 1.00 67.31 250 THR A N 1
ATOM 1913 C CA . THR A 1 250 ? 14.560 -17.822 -9.399 1.00 67.31 250 THR A CA 1
ATOM 1914 C C . THR A 1 250 ? 15.907 -17.197 -9.042 1.00 67.31 250 THR A C 1
ATOM 1916 O O . THR A 1 250 ? 16.707 -16.907 -9.930 1.00 67.31 250 THR A O 1
ATOM 1919 N N . TYR A 1 251 ? 16.157 -16.968 -7.756 1.00 63.56 251 TYR A N 1
ATOM 1920 C CA . TYR A 1 251 ? 17.364 -16.287 -7.292 1.00 63.56 251 TYR A CA 1
ATOM 1921 C C . TYR A 1 251 ? 18.504 -17.248 -6.932 1.00 63.56 251 TYR A C 1
ATOM 1923 O O . TYR A 1 251 ? 19.643 -16.809 -6.788 1.00 63.56 251 TYR A O 1
ATOM 1931 N N . SER A 1 252 ? 18.221 -18.551 -6.834 1.00 59.91 252 SER A N 1
ATOM 1932 C CA . SER A 1 252 ? 19.157 -19.557 -6.318 1.00 59.91 252 SER A CA 1
ATOM 1933 C C . SER A 1 252 ? 20.417 -19.791 -7.168 1.00 59.91 252 SER A C 1
ATOM 1935 O O . SER A 1 252 ? 21.390 -20.329 -6.642 1.00 59.91 252 SER A O 1
ATOM 1937 N N . GLU A 1 253 ? 20.448 -19.353 -8.434 1.00 53.59 253 GLU A N 1
ATOM 1938 C CA . GLU A 1 253 ? 21.612 -19.558 -9.313 1.00 53.59 253 GLU A CA 1
ATOM 1939 C C . GLU A 1 253 ? 22.410 -18.277 -9.634 1.00 53.59 253 GLU A C 1
ATOM 1941 O O . GLU A 1 253 ? 23.628 -18.364 -9.756 1.00 53.59 253 GLU A O 1
ATOM 1946 N N . HIS A 1 254 ? 21.782 -17.095 -9.752 1.00 52.88 254 HIS A N 1
ATOM 1947 C CA . HIS A 1 254 ? 22.454 -15.855 -10.214 1.00 52.88 254 HIS A CA 1
ATOM 1948 C C . HIS A 1 254 ? 21.842 -14.550 -9.647 1.00 52.88 254 HIS A C 1
ATOM 1950 O O . HIS A 1 254 ? 21.983 -13.478 -10.233 1.00 52.88 254 HIS A O 1
ATOM 1956 N N . GLY A 1 255 ? 21.110 -14.635 -8.535 1.00 54.78 255 GLY A N 1
ATOM 1957 C CA . GLY A 1 255 ? 20.387 -13.513 -7.939 1.00 54.78 255 GLY A CA 1
ATOM 1958 C C . GLY A 1 255 ? 21.227 -12.588 -7.044 1.00 54.78 255 GLY A C 1
ATOM 1959 O O . GLY A 1 255 ? 22.162 -13.065 -6.402 1.00 54.78 255 GLY A O 1
ATOM 1960 N N . PRO A 1 256 ? 20.891 -11.289 -6.915 1.00 52.97 256 PRO A N 1
ATOM 1961 C CA . PRO A 1 256 ? 21.437 -10.439 -5.863 1.00 52.97 256 PRO A CA 1
ATOM 1962 C C . PRO A 1 256 ? 21.003 -10.986 -4.499 1.00 52.97 256 PRO A C 1
ATOM 1964 O O . PRO A 1 256 ? 19.843 -11.344 -4.276 1.00 52.97 256 PRO A O 1
ATOM 1967 N N . VAL A 1 257 ? 21.965 -11.056 -3.586 1.00 53.41 257 VAL A N 1
ATOM 1968 C CA . VAL A 1 257 ? 21.773 -11.566 -2.227 1.00 53.41 257 VAL A CA 1
ATOM 1969 C C . VAL A 1 257 ? 20.754 -10.692 -1.489 1.00 53.41 257 VAL A C 1
ATOM 1971 O O . VAL A 1 257 ? 20.928 -9.478 -1.411 1.00 53.41 257 VAL A O 1
ATOM 1974 N N . GLY A 1 258 ? 19.723 -11.302 -0.900 1.00 58.47 258 GLY A N 1
ATOM 1975 C CA . GLY A 1 258 ? 18.729 -10.619 -0.068 1.00 58.47 258 GLY A CA 1
ATOM 1976 C C . GLY A 1 258 ? 17.403 -10.292 -0.760 1.00 58.47 258 GLY A C 1
ATOM 1977 O O . GLY A 1 258 ? 16.547 -9.681 -0.125 1.00 58.47 258 GLY A O 1
ATOM 1978 N N . LEU A 1 259 ? 17.212 -10.695 -2.022 1.00 65.25 259 LEU A N 1
ATOM 1979 C CA . LEU A 1 259 ? 15.919 -10.591 -2.717 1.00 65.25 259 LEU A CA 1
ATOM 1980 C C . LEU A 1 259 ? 15.146 -11.910 -2.778 1.00 65.25 259 LEU A C 1
ATOM 1982 O O . LEU A 1 259 ? 14.034 -11.949 -3.306 1.00 65.25 259 LEU A O 1
ATOM 1986 N N . GLU A 1 260 ? 15.711 -13.000 -2.264 1.00 71.50 260 GLU A N 1
ATOM 1987 C CA . GLU A 1 260 ? 15.051 -14.296 -2.309 1.00 71.50 260 GLU A CA 1
ATOM 1988 C C . GLU A 1 260 ? 13.760 -14.276 -1.472 1.00 71.50 260 GLU A C 1
ATOM 1990 O O . GLU A 1 260 ? 13.781 -14.000 -0.272 1.00 71.50 260 GLU A O 1
ATOM 1995 N N . GLY A 1 261 ? 12.618 -14.567 -2.105 1.00 76.56 261 GLY A N 1
ATOM 1996 C CA . GLY A 1 261 ? 11.312 -14.559 -1.435 1.00 76.56 261 GLY A CA 1
ATOM 1997 C C . GLY A 1 261 ? 10.675 -13.170 -1.294 1.00 76.56 261 GLY A C 1
ATOM 1998 O O . GLY A 1 261 ? 9.572 -13.044 -0.748 1.00 76.56 261 GLY A O 1
ATOM 1999 N N . GLU A 1 262 ? 11.341 -12.128 -1.793 1.00 77.88 262 GLU A N 1
ATOM 2000 C CA . GLU A 1 262 ? 10.898 -10.741 -1.694 1.00 77.88 262 GLU A CA 1
ATOM 2001 C C . GLU A 1 262 ? 9.616 -10.487 -2.502 1.00 77.88 262 GLU A C 1
ATOM 2003 O O . GLU A 1 262 ? 8.737 -9.742 -2.071 1.00 77.88 262 GLU A O 1
ATOM 2008 N N . TRP A 1 263 ? 9.423 -11.161 -3.635 1.00 81.00 263 TRP A N 1
ATOM 2009 C CA . TRP A 1 263 ? 8.216 -11.005 -4.450 1.00 81.00 263 TRP A CA 1
ATOM 2010 C C . TRP A 1 263 ? 7.007 -11.670 -3.812 1.00 81.00 263 TRP A C 1
ATOM 2012 O O . TRP A 1 263 ? 5.895 -11.128 -3.829 1.00 81.00 263 TRP A O 1
ATOM 2022 N N . ALA A 1 264 ? 7.213 -12.839 -3.214 1.00 85.19 264 ALA A N 1
ATOM 2023 C CA . ALA A 1 264 ? 6.199 -13.494 -2.414 1.00 85.19 264 ALA A CA 1
ATOM 2024 C C . ALA A 1 264 ? 5.838 -12.631 -1.201 1.00 85.19 264 ALA A C 1
ATOM 2026 O O . ALA A 1 264 ? 4.649 -12.453 -0.915 1.00 85.19 264 ALA A O 1
ATOM 2027 N N . ARG A 1 265 ? 6.834 -12.029 -0.537 1.00 86.62 265 ARG A N 1
ATOM 2028 C CA . ARG A 1 265 ? 6.623 -11.075 0.559 1.00 86.62 265 ARG A CA 1
ATOM 2029 C C . ARG A 1 265 ? 5.785 -9.877 0.107 1.00 86.62 265 ARG A C 1
ATOM 2031 O O . ARG A 1 265 ? 4.762 -9.604 0.731 1.00 86.62 265 ARG A O 1
ATOM 2038 N N . GLN A 1 266 ? 6.149 -9.214 -0.991 1.00 88.19 266 GLN A N 1
ATOM 2039 C CA . GLN A 1 266 ? 5.398 -8.082 -1.555 1.00 88.19 266 GLN A CA 1
ATOM 2040 C C . GLN A 1 266 ? 3.962 -8.470 -1.922 1.00 88.19 266 GLN A C 1
ATOM 2042 O O . GLN A 1 266 ? 3.019 -7.748 -1.604 1.00 88.19 266 GLN A O 1
ATOM 2047 N N . SER A 1 267 ? 3.771 -9.641 -2.533 1.00 91.69 267 SER A N 1
ATOM 2048 C CA . SER A 1 267 ? 2.439 -10.158 -2.870 1.00 91.69 267 SER A CA 1
ATOM 2049 C C . SER A 1 267 ? 1.578 -10.335 -1.620 1.00 91.69 267 SER A C 1
ATOM 2051 O O . SER A 1 267 ? 0.411 -9.948 -1.609 1.00 91.69 267 SER A O 1
ATOM 2053 N N . LEU A 1 268 ? 2.153 -10.870 -0.538 1.00 92.69 268 LEU A N 1
ATOM 2054 C CA . LEU A 1 268 ? 1.444 -11.021 0.729 1.00 92.69 268 LEU A CA 1
ATOM 2055 C C . LEU A 1 268 ? 1.132 -9.665 1.382 1.00 92.69 268 LEU A C 1
ATOM 2057 O O . LEU A 1 268 ? 0.020 -9.474 1.870 1.00 92.69 268 LEU A O 1
ATOM 2061 N N . GLN A 1 269 ? 2.073 -8.718 1.350 1.00 93.00 269 GLN A N 1
ATOM 2062 C CA . GLN A 1 269 ? 1.887 -7.355 1.860 1.00 93.00 269 GLN A CA 1
ATOM 2063 C C . GLN A 1 269 ? 0.750 -6.632 1.129 1.00 93.00 269 GLN A C 1
ATOM 2065 O O . GLN A 1 269 ? -0.183 -6.133 1.758 1.00 93.00 269 GLN A O 1
ATOM 2070 N N . VAL A 1 270 ? 0.760 -6.653 -0.206 1.00 94.94 270 VAL A N 1
ATOM 2071 C CA . VAL A 1 270 ? -0.309 -6.075 -1.035 1.00 94.94 270 VAL A CA 1
ATOM 2072 C C . VAL A 1 270 ? -1.644 -6.777 -0.779 1.00 94.94 270 VAL A C 1
ATOM 2074 O O . VAL A 1 270 ? -2.665 -6.107 -0.626 1.00 94.94 270 VAL A O 1
ATOM 2077 N N . ALA A 1 271 ? -1.656 -8.109 -0.673 1.00 96.50 271 ALA A N 1
ATOM 2078 C CA . ALA A 1 271 ? -2.868 -8.863 -0.362 1.00 96.50 271 ALA A CA 1
ATOM 2079 C C . ALA A 1 271 ? -3.464 -8.459 0.995 1.00 96.50 271 ALA A C 1
ATOM 2081 O O . ALA A 1 271 ? -4.681 -8.320 1.111 1.00 96.50 271 ALA A O 1
ATOM 2082 N N . ALA A 1 272 ? -2.622 -8.220 2.001 1.00 96.75 272 ALA A N 1
ATOM 2083 C CA . ALA A 1 272 ? -3.052 -7.776 3.322 1.00 96.75 272 ALA A CA 1
ATOM 2084 C C . ALA A 1 272 ? -3.623 -6.357 3.298 1.00 96.75 272 ALA A C 1
ATOM 2086 O O . ALA A 1 272 ? -4.696 -6.119 3.847 1.00 96.75 272 ALA A O 1
ATOM 2087 N N . ILE A 1 273 ? -2.954 -5.435 2.598 1.00 97.12 273 ILE A N 1
ATOM 2088 C CA . ILE A 1 273 ? -3.437 -4.064 2.384 1.00 97.12 273 ILE A CA 1
ATOM 2089 C C . ILE A 1 273 ? -4.831 -4.085 1.738 1.00 97.12 273 ILE A C 1
ATOM 2091 O O . ILE A 1 273 ? -5.744 -3.397 2.195 1.00 97.12 273 ILE A O 1
ATOM 2095 N N . VAL A 1 274 ? -5.024 -4.919 0.711 1.00 97.50 274 VAL A N 1
ATOM 2096 C CA . VAL A 1 274 ? -6.324 -5.084 0.042 1.00 97.50 274 VAL A CA 1
ATOM 2097 C C . VAL A 1 274 ? -7.362 -5.721 0.970 1.00 97.50 274 VAL A C 1
ATOM 2099 O O . VAL A 1 274 ? -8.495 -5.247 1.013 1.00 97.50 274 VAL A O 1
ATOM 2102 N N . ALA A 1 275 ? -6.998 -6.754 1.734 1.00 97.94 275 ALA A N 1
ATOM 2103 C CA . ALA A 1 275 ? -7.899 -7.412 2.681 1.00 97.94 275 ALA A CA 1
ATOM 2104 C C . ALA A 1 275 ? -8.412 -6.444 3.760 1.00 97.94 275 ALA A C 1
ATOM 2106 O O . ALA A 1 275 ? -9.608 -6.422 4.045 1.00 97.94 275 ALA A O 1
ATOM 2107 N N . VAL A 1 276 ? -7.539 -5.587 4.296 1.00 97.44 276 VAL A N 1
ATOM 2108 C CA . VAL A 1 276 ? -7.924 -4.532 5.248 1.00 97.44 276 VAL A CA 1
ATOM 2109 C C . VAL A 1 276 ? -8.819 -3.480 4.593 1.00 97.44 276 VAL A C 1
ATOM 2111 O O . VAL A 1 276 ? -9.783 -3.025 5.202 1.00 97.44 276 VAL A O 1
ATOM 2114 N N . GLY A 1 277 ? -8.567 -3.135 3.328 1.00 96.69 277 GLY A N 1
ATOM 2115 C CA . GLY A 1 277 ? -9.447 -2.252 2.559 1.00 96.69 277 GLY A CA 1
ATOM 2116 C C . GLY A 1 277 ? -10.838 -2.834 2.261 1.00 96.69 277 GLY A C 1
ATOM 2117 O O . GLY A 1 277 ? -11.746 -2.073 1.917 1.00 96.69 277 GLY A O 1
ATOM 2118 N N . LEU A 1 278 ? -11.012 -4.155 2.369 1.00 97.56 278 LEU A N 1
ATOM 2119 C CA . LEU A 1 278 ? -12.294 -4.848 2.204 1.00 97.56 278 LEU A CA 1
ATOM 2120 C C . LEU A 1 278 ? -13.077 -4.925 3.515 1.00 97.56 278 LEU A C 1
ATOM 2122 O O . LEU A 1 278 ? -14.246 -4.548 3.543 1.00 97.56 278 LEU A O 1
ATOM 2126 N N . ASP A 1 279 ? -12.431 -5.399 4.579 1.00 97.25 279 ASP A N 1
ATOM 2127 C CA . ASP A 1 279 ? -12.996 -5.470 5.925 1.00 97.25 279 ASP A CA 1
ATOM 2128 C C . ASP A 1 279 ? -11.898 -5.152 6.954 1.00 97.25 279 ASP A C 1
ATOM 2130 O O . ASP A 1 279 ? -11.080 -6.017 7.278 1.00 97.25 279 ASP A O 1
ATOM 2134 N N . PRO A 1 280 ? -11.851 -3.921 7.489 1.00 95.69 280 PRO A N 1
ATOM 2135 C CA . PRO A 1 280 ? -10.816 -3.536 8.442 1.00 95.69 280 PRO A CA 1
ATOM 2136 C C . PRO A 1 280 ? -11.001 -4.169 9.827 1.00 95.69 280 PRO A C 1
ATOM 2138 O O . PRO A 1 280 ? -10.058 -4.189 10.618 1.00 95.69 280 PRO A O 1
ATOM 2141 N N . LEU A 1 281 ? -12.190 -4.693 10.146 1.00 95.06 281 LEU A N 1
ATOM 2142 C CA . LEU A 1 281 ? -12.472 -5.319 11.438 1.00 95.06 281 LEU A CA 1
ATOM 2143 C C . LEU A 1 281 ? -12.140 -6.811 11.435 1.00 95.06 281 LEU A C 1
ATOM 2145 O O . LEU A 1 281 ? -11.763 -7.348 12.478 1.00 95.06 281 LEU A O 1
ATOM 2149 N N . ARG A 1 282 ? -12.305 -7.476 10.287 1.00 96.38 282 ARG A N 1
ATOM 2150 C CA . ARG A 1 282 ? -11.989 -8.898 10.079 1.00 96.38 282 ARG A CA 1
ATOM 2151 C C . ARG A 1 282 ? -11.314 -9.114 8.720 1.00 96.38 282 ARG A C 1
ATOM 2153 O O . ARG A 1 282 ? -11.906 -9.716 7.825 1.00 96.38 282 ARG A O 1
ATOM 2160 N N . PRO A 1 283 ? -10.084 -8.616 8.542 1.00 97.50 283 PRO A N 1
ATOM 2161 C CA . PRO A 1 283 ? -9.394 -8.730 7.267 1.00 97.50 283 PRO A CA 1
ATOM 2162 C C . PRO A 1 283 ? -8.981 -10.175 6.994 1.00 97.50 283 PRO A C 1
ATOM 2164 O O . PRO A 1 283 ? -8.288 -10.793 7.801 1.00 97.50 283 PRO A O 1
ATOM 2167 N N . VAL A 1 284 ? -9.369 -10.693 5.825 1.00 97.75 284 VAL A N 1
ATOM 2168 C CA . VAL A 1 284 ? -9.054 -12.061 5.391 1.00 97.75 284 VAL A CA 1
ATOM 2169 C C . VAL A 1 284 ? -8.411 -12.060 4.006 1.00 97.75 284 VAL A C 1
ATOM 2171 O O . VAL A 1 284 ? -8.993 -11.592 3.024 1.00 97.75 284 VAL A O 1
ATOM 2174 N N . ILE A 1 285 ? -7.230 -12.663 3.899 1.00 97.62 285 ILE A N 1
ATOM 2175 C CA . ILE A 1 285 ? -6.573 -12.954 2.627 1.00 97.62 285 ILE A CA 1
ATOM 2176 C C . ILE A 1 285 ? -7.130 -14.266 2.075 1.00 97.62 285 ILE A C 1
ATOM 2178 O O . ILE A 1 285 ? -6.824 -15.373 2.536 1.00 97.62 285 ILE A O 1
ATOM 2182 N N . THR A 1 286 ? -7.956 -14.129 1.043 1.00 97.25 286 THR A N 1
ATOM 2183 C CA . THR A 1 286 ? -8.456 -15.246 0.235 1.00 97.25 286 THR A CA 1
ATOM 2184 C C . THR A 1 286 ? -7.512 -15.541 -0.930 1.00 97.25 286 THR A C 1
ATOM 2186 O O . THR A 1 286 ? -6.727 -14.687 -1.346 1.00 97.25 286 THR A O 1
ATOM 2189 N N . ALA A 1 287 ? -7.628 -16.726 -1.536 1.00 95.00 287 ALA A N 1
ATOM 2190 C CA . ALA A 1 287 ? -6.859 -17.068 -2.736 1.00 95.00 287 ALA A CA 1
ATOM 2191 C C . ALA A 1 287 ? -7.132 -16.120 -3.924 1.00 95.00 287 ALA A C 1
ATOM 2193 O O . ALA A 1 287 ? -6.295 -15.973 -4.812 1.00 95.00 287 ALA A O 1
ATOM 2194 N N . GLY A 1 288 ? -8.308 -15.482 -3.978 1.00 95.44 288 GLY A N 1
ATOM 2195 C CA . GLY A 1 288 ? -8.612 -14.455 -4.978 1.00 95.44 288 GLY A CA 1
ATOM 2196 C C . GLY A 1 288 ? -7.810 -13.173 -4.748 1.00 95.44 288 GLY A C 1
ATOM 2197 O O . GLY A 1 288 ? -7.175 -12.675 -5.674 1.00 95.44 288 GLY A O 1
ATOM 2198 N N . VAL A 1 289 ? -7.785 -12.689 -3.503 1.00 95.75 289 VAL A N 1
ATOM 2199 C CA . VAL A 1 289 ? -7.019 -11.494 -3.112 1.00 95.75 289 VAL A CA 1
ATOM 2200 C C . VAL A 1 289 ? -5.518 -11.725 -3.288 1.00 95.75 289 VAL A C 1
ATOM 2202 O O . VAL A 1 289 ? -4.833 -10.866 -3.837 1.00 95.75 289 VAL A O 1
ATOM 2205 N N . PHE A 1 290 ? -5.013 -12.899 -2.897 1.00 94.88 290 PHE A N 1
ATOM 2206 C CA . PHE A 1 290 ? -3.599 -13.229 -3.069 1.00 94.88 290 PHE A CA 1
ATOM 2207 C C . PHE A 1 290 ? -3.186 -13.267 -4.546 1.00 94.88 290 PHE A C 1
ATOM 2209 O O . PHE A 1 290 ? -2.174 -12.674 -4.901 1.00 94.88 290 PHE A O 1
ATOM 2216 N N . ARG A 1 291 ? -3.989 -13.889 -5.424 1.00 92.62 291 ARG A N 1
ATOM 2217 C CA . ARG A 1 291 ? -3.699 -13.935 -6.871 1.00 92.62 291 ARG A CA 1
ATOM 2218 C C . ARG A 1 291 ? -3.695 -12.552 -7.519 1.00 92.62 291 ARG A C 1
ATOM 2220 O O . ARG A 1 291 ? -2.802 -12.241 -8.298 1.00 92.62 291 ARG A O 1
ATOM 2227 N N . LEU A 1 292 ? -4.654 -11.700 -7.153 1.00 92.31 292 LEU A N 1
ATOM 2228 C CA . LEU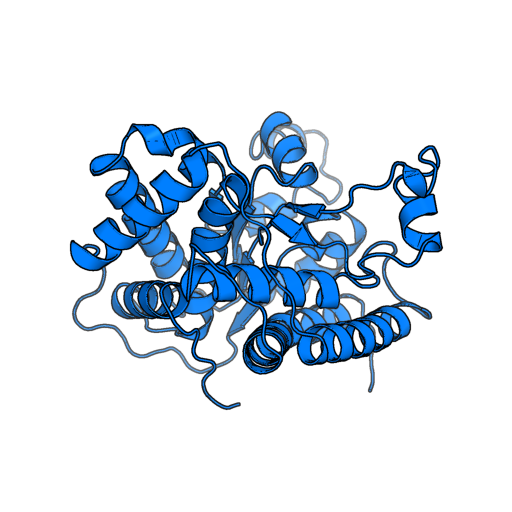 A 1 292 ? -4.681 -10.305 -7.597 1.00 92.31 292 LEU A CA 1
ATOM 2229 C C . LEU A 1 292 ? -3.388 -9.569 -7.206 1.00 92.31 292 LEU A C 1
ATOM 2231 O O . LEU A 1 292 ? -2.805 -8.851 -8.017 1.00 92.31 292 LEU A O 1
ATOM 2235 N N . ALA A 1 293 ? -2.942 -9.754 -5.963 1.00 93.00 293 ALA A N 1
ATOM 2236 C CA . ALA A 1 293 ? -1.728 -9.135 -5.451 1.00 93.00 293 ALA A CA 1
ATOM 2237 C C . ALA A 1 293 ? -0.462 -9.689 -6.123 1.00 93.00 293 ALA A C 1
ATOM 2239 O O . ALA A 1 293 ? 0.416 -8.909 -6.498 1.00 93.00 293 ALA A O 1
ATOM 2240 N N . SER A 1 294 ? -0.387 -11.006 -6.345 1.00 89.75 294 SER A N 1
ATOM 2241 C CA . SER A 1 294 ? 0.738 -11.623 -7.051 1.00 89.75 294 SER A CA 1
ATOM 2242 C C . SER A 1 294 ? 0.822 -11.172 -8.503 1.00 89.75 294 SER A C 1
ATOM 2244 O O . SER A 1 294 ? 1.921 -10.923 -8.986 1.00 89.75 294 SER A O 1
ATOM 2246 N N . ASP A 1 295 ? -0.305 -10.987 -9.198 1.00 88.25 295 ASP A N 1
ATOM 2247 C CA . ASP A 1 295 ? -0.317 -10.463 -10.573 1.00 88.25 295 ASP A CA 1
ATOM 2248 C C . ASP A 1 295 ? 0.256 -9.039 -10.649 1.00 88.25 295 ASP A C 1
ATOM 2250 O O . ASP A 1 295 ? 0.915 -8.671 -11.626 1.00 88.25 295 ASP A O 1
ATOM 2254 N N . LEU A 1 296 ? 0.028 -8.233 -9.608 1.00 85.31 296 LEU A N 1
ATOM 2255 C CA . LEU A 1 296 ? 0.573 -6.885 -9.514 1.00 85.31 296 LEU A CA 1
ATOM 2256 C C . LEU A 1 296 ? 2.080 -6.898 -9.222 1.00 85.31 296 LEU A C 1
ATOM 2258 O O . LEU A 1 296 ? 2.834 -6.203 -9.903 1.00 85.31 296 LEU A O 1
ATOM 2262 N N . ALA A 1 297 ? 2.515 -7.718 -8.262 1.00 82.94 297 ALA A N 1
ATOM 2263 C CA . ALA A 1 297 ? 3.925 -7.874 -7.898 1.00 82.94 297 ALA A CA 1
ATOM 2264 C C . ALA A 1 297 ? 4.760 -8.552 -9.002 1.00 82.94 297 ALA A C 1
ATOM 2266 O O . ALA A 1 297 ? 5.941 -8.248 -9.161 1.00 82.94 297 ALA A O 1
ATOM 2267 N N . SER A 1 298 ? 4.136 -9.397 -9.832 1.00 77.69 298 SER A N 1
ATOM 2268 C CA . SER A 1 298 ? 4.774 -10.108 -10.954 1.00 77.69 298 SER A CA 1
ATOM 2269 C C . SER A 1 298 ? 5.405 -9.186 -12.004 1.00 77.69 298 SER A C 1
ATOM 2271 O O . SER A 1 298 ? 6.271 -9.615 -12.764 1.00 77.69 298 SER A O 1
ATOM 2273 N N . GLU A 1 299 ? 5.001 -7.915 -12.080 1.00 71.75 299 GLU A N 1
ATOM 2274 C CA . GLU A 1 299 ? 5.676 -6.947 -12.951 1.00 71.75 299 GLU A CA 1
ATOM 2275 C C . GLU A 1 299 ? 7.037 -6.528 -12.391 1.00 71.75 299 GLU A C 1
ATOM 2277 O O . GLU A 1 299 ? 8.012 -6.478 -13.138 1.00 71.75 299 GLU A O 1
ATOM 2282 N N . GLY A 1 300 ? 7.129 -6.310 -11.076 1.00 65.62 300 GLY A N 1
ATOM 2283 C CA . GLY A 1 300 ? 8.402 -6.052 -10.406 1.00 65.62 300 GLY A CA 1
ATOM 2284 C C . GLY A 1 300 ? 9.385 -7.203 -10.584 1.00 65.62 300 GLY A C 1
ATOM 2285 O O . GLY A 1 300 ? 10.561 -6.959 -10.813 1.00 65.62 300 GLY A O 1
ATOM 2286 N N . VAL A 1 301 ? 8.888 -8.441 -10.620 1.00 64.44 301 VAL A N 1
ATOM 2287 C CA . VAL A 1 301 ? 9.677 -9.646 -10.925 1.00 64.44 301 VAL A CA 1
ATOM 2288 C C . VAL A 1 301 ? 10.334 -9.588 -12.298 1.00 64.44 301 VAL A C 1
ATOM 2290 O O . VAL A 1 301 ? 11.538 -9.805 -12.430 1.00 64.44 301 VAL A O 1
ATOM 2293 N N . ARG A 1 302 ? 9.549 -9.283 -13.337 1.00 68.00 302 ARG A N 1
ATOM 2294 C CA . ARG A 1 302 ? 10.066 -9.176 -14.708 1.00 68.00 302 ARG A CA 1
ATOM 2295 C C . ARG A 1 302 ? 11.125 -8.086 -14.822 1.00 68.00 302 ARG A C 1
ATOM 2297 O O . ARG A 1 302 ? 12.145 -8.293 -15.472 1.00 68.00 302 ARG A O 1
ATOM 2304 N N . LEU A 1 303 ? 10.881 -6.950 -14.177 1.00 66.19 303 LEU A N 1
ATOM 2305 C CA . LEU A 1 303 ? 11.776 -5.800 -14.200 1.00 66.19 303 LEU A CA 1
ATOM 2306 C C . LEU A 1 303 ? 13.060 -6.051 -13.413 1.00 66.19 303 LEU A C 1
ATOM 2308 O O . LEU A 1 303 ? 14.134 -5.755 -13.921 1.00 66.19 303 LEU A O 1
ATOM 2312 N N . ALA A 1 304 ? 12.963 -6.668 -12.236 1.00 60.88 304 ALA A N 1
ATOM 2313 C CA . ALA A 1 304 ? 14.112 -7.098 -11.450 1.00 60.88 304 ALA A CA 1
ATOM 2314 C C . ALA A 1 304 ? 14.999 -8.053 -12.256 1.00 60.88 304 ALA A C 1
ATOM 2316 O O . ALA A 1 304 ? 16.190 -7.809 -12.403 1.00 60.88 304 ALA A O 1
ATOM 2317 N N . ARG A 1 305 ? 14.415 -9.094 -12.868 1.00 62.72 305 ARG A N 1
ATOM 2318 C CA . ARG A 1 305 ? 15.160 -10.033 -13.728 1.00 62.72 305 ARG A CA 1
ATOM 2319 C C . ARG A 1 305 ? 15.863 -9.326 -14.889 1.00 62.72 305 ARG A C 1
ATOM 2321 O O . ARG A 1 305 ? 17.020 -9.630 -15.166 1.00 62.72 305 ARG A O 1
ATOM 2328 N N . ALA A 1 306 ? 15.184 -8.375 -15.534 1.00 65.31 306 ALA A N 1
ATOM 2329 C CA . ALA A 1 306 ? 15.766 -7.579 -16.611 1.00 65.31 306 ALA A CA 1
ATOM 2330 C C . ALA A 1 306 ? 16.934 -6.703 -16.121 1.00 65.31 306 ALA A C 1
ATOM 2332 O O . ALA A 1 306 ? 17.987 -6.696 -16.754 1.00 65.31 306 ALA A O 1
ATOM 2333 N N . GLY A 1 307 ? 16.778 -6.022 -14.980 1.00 60.44 307 GLY A N 1
ATOM 2334 C CA . GLY A 1 307 ? 17.826 -5.196 -14.367 1.00 60.44 307 GLY A CA 1
ATOM 2335 C C . GLY A 1 307 ? 19.043 -5.989 -13.896 1.00 60.44 307 GLY A C 1
ATOM 2336 O O . GLY A 1 307 ? 20.157 -5.485 -13.935 1.00 60.44 307 GLY A O 1
ATOM 2337 N N . LEU A 1 308 ? 18.846 -7.247 -13.506 1.00 60.56 308 LEU A N 1
ATOM 2338 C CA . LEU A 1 308 ? 19.911 -8.154 -13.069 1.00 60.56 308 LEU A CA 1
ATOM 2339 C C . LEU A 1 308 ? 20.597 -8.892 -14.227 1.00 60.56 308 LEU A C 1
ATOM 2341 O O . LEU A 1 308 ? 21.449 -9.744 -13.994 1.00 60.56 308 LEU A O 1
ATOM 2345 N N . GLY A 1 309 ? 20.214 -8.613 -15.478 1.00 58.56 309 GLY A N 1
ATOM 2346 C CA . GLY A 1 309 ? 20.781 -9.286 -16.647 1.00 58.56 309 GLY A CA 1
ATOM 2347 C C . GLY A 1 309 ? 20.462 -10.785 -16.720 1.00 58.56 309 GLY A C 1
ATOM 2348 O O . GLY A 1 309 ? 21.126 -11.515 -17.456 1.00 58.56 309 GLY A O 1
ATOM 2349 N N . VAL A 1 310 ? 19.447 -11.261 -15.989 1.00 54.91 310 VAL A N 1
ATOM 2350 C CA . VAL A 1 310 ? 19.004 -12.661 -16.026 1.00 54.91 310 VAL A CA 1
ATOM 2351 C C . VAL A 1 310 ? 18.172 -12.867 -17.296 1.00 54.91 310 VAL A C 1
ATOM 2353 O O . VAL A 1 310 ? 16.975 -12.576 -17.336 1.00 54.91 310 VAL A O 1
ATOM 2356 N N . VAL A 1 311 ? 18.818 -13.333 -18.369 1.00 40.34 311 VAL A N 1
ATOM 2357 C CA . VAL A 1 311 ? 18.169 -13.597 -19.664 1.00 40.34 311 VAL A CA 1
ATOM 2358 C C . VAL A 1 311 ? 17.635 -15.032 -19.721 1.00 40.34 311 VAL A C 1
ATOM 2360 O O . VAL A 1 311 ? 18.411 -15.982 -19.711 1.00 40.34 311 VAL A O 1
ATOM 2363 N N . GLY A 1 312 ? 16.314 -15.165 -19.896 1.00 41.59 312 GLY A N 1
ATOM 2364 C CA . GLY A 1 312 ? 15.644 -16.390 -20.351 1.00 41.59 312 GLY A CA 1
ATOM 2365 C C . GLY A 1 312 ? 14.946 -17.219 -19.267 1.00 41.59 312 GLY A C 1
ATOM 2366 O O . GLY A 1 312 ? 15.622 -17.890 -18.501 1.00 41.59 312 GLY A O 1
ATOM 2367 N N . VAL A 1 313 ? 13.600 -17.200 -19.281 1.00 37.28 313 VAL A N 1
ATOM 2368 C CA . VAL A 1 313 ? 12.673 -18.361 -19.360 1.00 37.28 313 VAL A CA 1
ATOM 2369 C C . VAL A 1 313 ? 11.374 -17.880 -20.007 1.00 37.28 313 VAL A C 1
ATOM 2371 O O . VAL A 1 313 ? 10.813 -16.882 -19.498 1.00 37.28 313 VAL A O 1
#

Organism: NCBI:txid1273429

Sequence (313 aa):
MNAIHLPGLAGEIAQHLNEQAPVATPRMAMGGAIALLGAIVGAGWELPHIGLFPESAVRRVLPHLEPEDFPTTQPIGQSVMLVADPAHGKGGIIEGVEALLGGLLRQRPDTSAIAQRLLTIQHFNHLALAGMEPEPEDVDRVRGIVKPATFDRLLDGSLFLLAESTPDDFDYLLPHWYESSPFYGQCLMIRHHGPKGEKNRQPHGQPSALLLGRLAELADLAQAGRKVLVEVTEDAAAWYRLFLRLDMDTYSEHGPVGLEGEWARQSLQVAAIVAVGLDPLRPVITAGVFRLASDLASEGVRLARAGLGVVGV

Secondary structure (DSSP, 8-state):
-------HHHHHHHHHHHHHSSB--HHHHHHHHHHHHHHHHHHHEEEE-SS-S-HHHHHHHSTT--GGGS-SEEE----EEEES-GGG-HHHHHHHHHHHHHHHHHH-GGGHHHHTTEEEESSTHHHHGGGS---HHHHHHHTTTS-HHHHHHHHTTS-EEEEEE-HHHHHHHHHHHHHH-HHHHTSEEEE--SPPPPBPSSTTPPPPHHHHHHHHHHHHHHHSS-PEEPEE-HHHHHHHHHHHHHHHHHHTTTPPTT-TTHHHHHHHHHHHHHHHHH-SSS-EE-HHHHHHHHHHHHHHHHHHHHHTT----